Protein AF-A0A093Y2B2-F1 (afdb_monomer)

Sequence (269 aa):
MGGVEGDTRLCDALCYEDVRLLVVHSPDNSERDVLAMEVKLSHHKGHNKRPKPTVFFFTEVDDPIFCAITHFVSLALADNAFDAPSLTTPRRIFEERVRGPVNCTELHWKEEMLKTPIFRRDDSEAALPYNQLHDSLNRLGKIAGIKEVLTSYCFRRGTANVVDHAATDAVRDQVMRHNANSALHNGHYANEKVRFDVQSAGLGRPSVDGVLRMLTHMSLMCDPRAPVHVPDEYLAALPPDPMITALEQEREQLKAGAYRIQGTSIEAE

Solvent-accessible surface area (backbone atoms only — not comparable to full-atom values): 16351 Å² total; per-residue (Å²): 136,82,75,75,80,69,84,74,72,93,62,86,58,64,24,45,70,35,48,46,44,30,30,30,65,43,74,83,73,51,100,51,51,41,58,36,37,42,41,50,48,51,74,48,95,62,20,95,83,45,69,74,41,45,29,46,67,46,55,79,44,95,52,64,91,75,10,62,58,59,55,48,52,52,51,36,56,75,67,65,30,50,51,56,87,77,57,76,46,70,66,52,58,74,67,46,69,60,77,74,84,37,56,41,37,76,61,53,63,31,78,90,40,33,81,41,40,69,56,47,41,98,88,45,84,49,59,50,51,69,66,61,54,42,53,50,36,36,51,49,21,54,74,72,65,43,90,61,85,36,44,74,66,54,57,54,49,53,48,48,54,44,35,58,77,72,46,52,71,70,55,34,24,58,78,68,71,49,72,72,100,45,45,67,50,60,68,75,66,49,69,50,60,57,93,61,62,60,57,28,55,65,70,73,47,82,69,63,59,62,53,53,54,47,75,72,39,88,65,36,81,45,51,84,82,57,81,88,66,80,57,68,73,63,59,70,68,50,76,80,54,68,67,60,53,50,52,52,51,50,49,50,56,64,63,70,45,90,75,82,63,90,88,61,96,83,81,78,136

Radius of gyration: 25.52 Å; Cα contacts (8 Å, |Δi|>4): 309; chains: 1; bounding box: 57×58×75 Å

Secondary structure (DSSP, 8-state):
---------S-SS-BGGGEEEEEE--TT--SS-EEEEEEEE-S-TTGGG----EEEEEE--SSTTT-HHHHHHHHHHHTT-BSSTT--SHHHHHT----SS-SEEEEPBPGGGTTSBSSEETTEEEEPPHHHHHHHHHHHHHHTT-SS---HHHHHHHHHHHHHHHS-HHHHHHHHT---S-HHHHHHTS-SB--S-HHHHHHT----HHHHHHHTSGGGG--TTS-SS--HHHHHHSPPPHHHHHHHHHHHHHHHS----TT-S----

Foldseek 3Di:
DDPDPPPDQPDLAFFPLQKWWKFFCQPVPDPGTWIKIKGWRQNDVPCVVARQIAIEMATADPDLVLRPVNVQLVLCLVVVFFPDPQSNDPCCSGRDHDDDPARMDIGDTDPVRRSFHSDADPVDSHHDDQVNQQVVQQVVCVVVVNPDRGGPVVLVVLLLVLCVVVHDPLLSCLSNVHCPPPNVCSRPPDDSYRLDNSSCSSVVHDDSNSVSVLVPDPRNGPDPPPDPDDDPVVVVPDDPDPVVVVVVVVVVVVVPDPDDPPPDDPDDD

Mean predicted aligned error: 10.01 Å

Structure (mmCIF, N/CA/C/O backbone):
data_AF-A0A093Y2B2-F1
#
_entry.id   AF-A0A093Y2B2-F1
#
loop_
_atom_site.group_PDB
_atom_site.id
_atom_site.type_symbol
_atom_site.label_atom_id
_atom_site.label_alt_id
_atom_site.label_comp_id
_atom_site.label_asym_id
_atom_site.label_entity_id
_atom_site.label_seq_id
_atom_site.pdbx_PDB_ins_code
_atom_site.Cartn_x
_atom_site.Cartn_y
_atom_site.Cartn_z
_atom_site.occupancy
_atom_site.B_iso_or_equiv
_atom_site.auth_seq_id
_atom_site.auth_comp_id
_atom_site.auth_asym_id
_atom_site.auth_atom_id
_atom_site.pdbx_PDB_model_num
ATOM 1 N N . MET A 1 1 ? 1.862 2.772 38.127 1.00 33.31 1 MET A N 1
ATOM 2 C CA . MET A 1 1 ? 1.519 3.424 36.845 1.00 33.31 1 MET A CA 1
ATOM 3 C C . MET A 1 1 ? 2.645 3.078 35.878 1.00 33.31 1 MET A C 1
ATOM 5 O O . MET A 1 1 ? 3.574 3.846 35.715 1.00 33.31 1 MET A O 1
ATOM 9 N N . GLY A 1 2 ? 2.783 1.816 35.482 1.00 32.09 2 GLY A N 1
ATOM 10 C CA . GLY A 1 2 ? 1.906 1.212 34.481 1.00 32.09 2 GLY A CA 1
ATOM 11 C C . GLY A 1 2 ? 2.403 1.637 33.100 1.00 32.09 2 GLY A C 1
ATOM 12 O O . GLY A 1 2 ? 1.679 2.309 32.378 1.00 32.09 2 GLY A O 1
ATOM 13 N N . GLY A 1 3 ? 3.684 1.374 32.814 1.00 30.19 3 GLY A N 1
ATOM 14 C CA . GLY A 1 3 ? 4.238 1.593 31.487 1.00 30.19 3 GLY A CA 1
ATOM 15 C C . GLY A 1 3 ? 3.513 0.657 30.539 1.00 30.19 3 GLY A C 1
ATOM 16 O O . GLY A 1 3 ? 3.560 -0.554 30.729 1.00 30.19 3 GLY A O 1
ATOM 17 N N . VAL A 1 4 ? 2.793 1.230 29.580 1.00 39.84 4 VAL A N 1
ATOM 18 C CA . VAL A 1 4 ? 2.311 0.496 28.416 1.00 39.84 4 VAL A CA 1
ATOM 19 C C . VAL A 1 4 ? 3.561 -0.105 27.785 1.00 39.84 4 VAL A C 1
ATOM 21 O O . VAL A 1 4 ? 4.444 0.647 27.369 1.00 39.84 4 VAL A O 1
ATOM 24 N N . GLU A 1 5 ? 3.682 -1.433 27.814 1.00 37.59 5 GLU A N 1
ATOM 25 C CA . GLU A 1 5 ? 4.654 -2.161 27.004 1.00 37.59 5 GLU A CA 1
ATOM 26 C C . GLU A 1 5 ? 4.448 -1.691 25.568 1.00 37.59 5 GLU A C 1
ATOM 28 O O . GLU A 1 5 ? 3.471 -2.036 24.906 1.00 37.59 5 GLU A O 1
ATOM 33 N N . GLY A 1 6 ? 5.317 -0.780 25.129 1.00 42.03 6 GLY A N 1
ATOM 34 C CA . GLY A 1 6 ? 5.350 -0.346 23.751 1.00 42.03 6 GLY A CA 1
ATOM 35 C C . GLY A 1 6 ? 5.637 -1.582 22.925 1.00 42.03 6 GLY A C 1
ATOM 36 O O . GLY A 1 6 ? 6.665 -2.223 23.130 1.00 42.03 6 GLY A O 1
ATOM 37 N N . ASP A 1 7 ? 4.709 -1.915 22.038 1.00 48.91 7 ASP A N 1
ATOM 38 C CA . ASP A 1 7 ? 4.841 -2.927 21.000 1.00 48.91 7 ASP A CA 1
ATOM 39 C C . ASP A 1 7 ? 6.154 -2.673 20.236 1.00 48.91 7 ASP A C 1
ATOM 41 O O . ASP A 1 7 ? 6.250 -1.815 19.352 1.00 48.91 7 ASP A O 1
ATOM 45 N N . THR A 1 8 ? 7.234 -3.301 20.714 1.00 52.06 8 THR A N 1
ATOM 46 C CA . THR A 1 8 ? 8.601 -2.955 20.330 1.00 52.06 8 THR A CA 1
ATOM 47 C C . THR A 1 8 ? 8.869 -3.656 19.018 1.00 52.06 8 THR A C 1
ATOM 49 O O . THR A 1 8 ? 9.253 -4.823 18.963 1.00 52.06 8 THR A O 1
ATOM 52 N N . ARG A 1 9 ? 8.596 -2.941 17.935 1.00 59.69 9 ARG A N 1
ATOM 53 C CA . ARG A 1 9 ? 8.811 -3.422 16.581 1.00 59.69 9 ARG A CA 1
ATOM 54 C C . ARG A 1 9 ? 10.268 -3.860 16.399 1.00 59.69 9 ARG A C 1
ATOM 56 O O . ARG A 1 9 ? 11.193 -3.117 16.715 1.00 59.69 9 ARG A O 1
ATOM 63 N N . LEU A 1 10 ? 10.461 -5.067 15.871 1.00 63.03 10 LEU A N 1
ATOM 64 C CA . LEU A 1 10 ? 11.775 -5.712 15.747 1.00 63.03 10 LEU A CA 1
ATOM 65 C C . LEU A 1 10 ? 12.719 -4.996 14.761 1.00 63.03 10 LEU A C 1
ATOM 67 O O . LEU A 1 10 ? 13.936 -5.145 14.865 1.00 63.03 10 LEU A O 1
ATOM 71 N N . CYS A 1 11 ? 12.182 -4.237 13.795 1.00 73.44 11 CYS A N 1
ATOM 72 C CA . CYS A 1 11 ? 12.975 -3.470 12.833 1.00 73.44 11 CYS A CA 1
ATOM 73 C C . CYS A 1 11 ? 12.206 -2.298 12.185 1.00 73.44 11 CYS A C 1
ATOM 75 O O . CYS A 1 11 ? 10.990 -2.360 11.988 1.00 73.44 11 CYS A O 1
ATOM 77 N N . ASP A 1 12 ? 12.953 -1.263 11.778 1.00 85.94 12 ASP A N 1
ATOM 78 C CA . ASP A 1 12 ? 12.480 -0.112 10.990 1.00 85.94 12 ASP A CA 1
ATOM 79 C C . ASP A 1 12 ? 12.359 -0.482 9.495 1.00 85.94 12 ASP A C 1
ATOM 81 O O . ASP A 1 12 ? 13.027 0.087 8.626 1.00 85.94 12 ASP A O 1
ATOM 85 N N . ALA A 1 13 ? 11.540 -1.484 9.182 1.00 90.31 13 ALA A N 1
ATOM 86 C CA . ALA A 1 13 ? 11.294 -1.966 7.822 1.00 90.31 13 ALA A CA 1
ATOM 87 C C . ALA A 1 13 ? 9.797 -2.009 7.511 1.00 90.31 13 ALA A C 1
ATOM 89 O O . ALA A 1 13 ? 8.983 -1.969 8.428 1.00 90.31 13 ALA A O 1
ATOM 90 N N . LEU A 1 14 ? 9.432 -2.097 6.227 1.00 93.62 14 LEU A N 1
ATOM 91 C CA . LEU A 1 14 ? 8.043 -2.318 5.821 1.00 93.62 14 LEU A CA 1
ATOM 92 C C . LEU A 1 14 ? 7.649 -3.766 6.147 1.00 93.62 14 LEU A C 1
ATOM 94 O O . LEU A 1 14 ? 8.264 -4.689 5.609 1.00 93.62 14 LEU A O 1
ATOM 98 N N . CYS A 1 15 ? 6.646 -3.948 7.000 1.00 95.56 15 CYS A N 1
ATOM 99 C CA . CYS A 1 15 ? 6.157 -5.255 7.449 1.00 95.56 15 CYS A CA 1
ATOM 100 C C . CYS A 1 15 ? 4.713 -5.494 6.980 1.00 95.56 15 CYS A C 1
ATOM 102 O O . CYS A 1 15 ? 4.057 -4.568 6.502 1.00 95.56 15 CYS A O 1
ATOM 104 N N . TYR A 1 16 ? 4.204 -6.720 7.139 1.00 96.94 16 TYR A N 1
ATOM 105 C CA . TYR A 1 16 ? 2.811 -7.045 6.798 1.00 96.94 16 TYR A CA 1
ATOM 106 C C . TYR A 1 16 ? 1.794 -6.148 7.515 1.00 96.94 16 TYR A C 1
ATOM 108 O O . TYR A 1 16 ? 0.821 -5.732 6.896 1.00 96.94 16 TYR A O 1
ATOM 116 N N . GLU A 1 17 ? 2.042 -5.759 8.771 1.00 95.69 17 GLU A N 1
ATOM 117 C CA . GLU A 1 17 ? 1.164 -4.836 9.511 1.00 95.69 17 GLU A CA 1
ATOM 118 C C . GLU A 1 17 ? 1.012 -3.445 8.873 1.00 95.69 17 GLU A C 1
ATOM 120 O O . GLU A 1 17 ? 0.054 -2.728 9.160 1.00 95.69 17 GLU A O 1
ATOM 125 N N . ASP A 1 18 ? 1.953 -3.036 8.017 1.00 96.44 18 ASP A N 1
ATOM 126 C CA . ASP A 1 18 ? 1.882 -1.749 7.328 1.00 96.44 18 ASP A CA 1
ATOM 127 C C . ASP A 1 18 ? 1.094 -1.818 6.018 1.00 96.44 18 ASP A C 1
ATOM 129 O O . ASP A 1 18 ? 0.867 -0.779 5.389 1.00 96.44 18 ASP A O 1
ATOM 133 N N . VAL A 1 19 ? 0.737 -3.020 5.561 1.00 97.81 19 VAL A N 1
ATOM 134 C CA . VAL A 1 19 ? 0.079 -3.238 4.277 1.00 97.81 19 VAL A CA 1
ATOM 135 C C . VAL A 1 19 ? -1.301 -3.819 4.508 1.00 97.81 19 VAL A C 1
ATOM 137 O O . VAL A 1 19 ? -1.449 -4.868 5.121 1.00 97.81 19 VAL A O 1
ATOM 140 N N . ARG A 1 20 ? -2.325 -3.167 3.966 1.00 97.38 20 ARG A N 1
ATOM 141 C CA . ARG A 1 20 ? -3.685 -3.708 3.942 1.00 97.38 20 ARG A CA 1
ATOM 142 C C . ARG A 1 20 ? -4.028 -4.075 2.517 1.00 97.38 20 ARG A C 1
ATOM 144 O O . ARG A 1 20 ? -3.917 -3.235 1.624 1.00 97.38 20 ARG A O 1
ATOM 151 N N . LEU A 1 21 ? -4.441 -5.318 2.309 1.00 97.62 21 LEU A N 1
ATOM 152 C CA . LEU A 1 21 ? -4.952 -5.780 1.027 1.00 97.62 21 LEU A CA 1
ATOM 153 C C . LEU A 1 21 ? -6.476 -5.822 1.102 1.00 97.62 21 LEU A C 1
ATOM 155 O O . LEU A 1 21 ? -7.045 -6.461 1.982 1.00 97.62 21 LEU A O 1
ATOM 159 N N . LEU A 1 22 ? -7.130 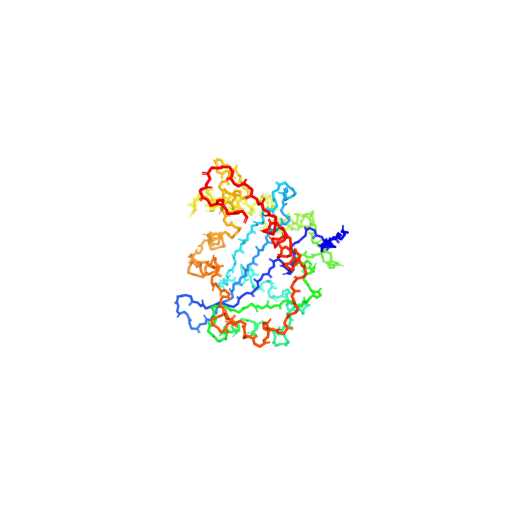-5.100 0.203 1.00 95.81 22 LEU A N 1
ATOM 160 C CA . LEU A 1 22 ? -8.564 -4.857 0.219 1.00 95.81 22 LEU A CA 1
ATOM 161 C C . LEU A 1 22 ? -9.171 -5.340 -1.093 1.00 95.81 22 LEU A C 1
ATOM 163 O O . LEU A 1 22 ? -8.672 -5.007 -2.163 1.00 95.81 22 LEU A O 1
ATOM 167 N N . VAL A 1 23 ? -10.282 -6.057 -1.010 1.00 94.31 23 VAL A N 1
ATOM 168 C CA . VAL A 1 23 ? -11.203 -6.259 -2.129 1.00 94.31 23 VAL A CA 1
ATOM 169 C C . VAL A 1 23 ? -12.211 -5.121 -2.075 1.00 94.31 23 VAL A C 1
ATOM 171 O O . VAL A 1 23 ? -12.819 -4.898 -1.027 1.00 94.31 23 VAL A O 1
ATOM 174 N N . VAL A 1 24 ? -12.378 -4.370 -3.159 1.00 91.25 24 VAL A N 1
ATOM 175 C CA . VAL A 1 24 ? -13.266 -3.205 -3.193 1.00 91.25 24 VAL A CA 1
ATOM 176 C C . VAL A 1 24 ? -14.189 -3.247 -4.405 1.00 91.25 24 VAL A C 1
ATOM 178 O O . VAL A 1 24 ? -13.792 -3.689 -5.485 1.00 91.25 24 VAL A O 1
ATOM 181 N N . HIS A 1 25 ? -15.422 -2.766 -4.237 1.00 86.62 25 HIS A N 1
ATOM 182 C CA . HIS A 1 25 ? -16.352 -2.640 -5.357 1.00 86.62 25 HIS A CA 1
ATOM 183 C C . HIS A 1 25 ? -15.817 -1.663 -6.397 1.00 86.62 25 HIS A C 1
ATOM 185 O O . HIS A 1 25 ? -15.388 -0.555 -6.072 1.00 86.62 25 HIS A O 1
ATOM 191 N N . SER A 1 26 ? -15.870 -2.052 -7.666 1.00 76.50 26 SER A N 1
ATOM 192 C CA . SER A 1 26 ? -15.477 -1.146 -8.734 1.00 76.50 26 SER A CA 1
ATOM 193 C C . SER A 1 26 ? -16.504 -0.018 -8.887 1.00 76.50 26 SER A C 1
ATOM 195 O O . SER A 1 26 ? -17.677 -0.288 -9.158 1.00 76.50 26 SER A O 1
ATOM 197 N N . PRO A 1 27 ? -16.095 1.254 -8.744 1.00 67.94 27 PRO A N 1
ATOM 198 C CA . PRO A 1 27 ? -17.001 2.391 -8.866 1.00 67.94 27 PRO A CA 1
ATOM 199 C C . PRO A 1 27 ? -17.439 2.645 -10.313 1.00 67.94 27 PRO A C 1
ATOM 201 O O . PRO A 1 27 ? -18.443 3.321 -10.527 1.00 67.94 27 PRO A O 1
ATOM 204 N N . ASP A 1 28 ? -16.727 2.078 -11.291 1.00 66.69 28 ASP A N 1
ATOM 205 C CA . ASP A 1 28 ? -16.974 2.267 -12.724 1.00 66.69 28 ASP A CA 1
ATOM 206 C C . ASP A 1 28 ? -17.838 1.145 -13.325 1.00 66.69 28 ASP A C 1
ATOM 208 O O . ASP A 1 28 ? -17.860 0.940 -14.539 1.00 66.69 28 ASP A O 1
ATOM 212 N N . ASN A 1 29 ? -18.583 0.426 -12.476 1.00 55.66 29 ASN A N 1
ATOM 213 C CA . ASN A 1 29 ? -19.544 -0.598 -12.883 1.00 55.66 29 ASN A CA 1
ATOM 214 C C . ASN A 1 29 ? -18.902 -1.787 -13.630 1.00 55.66 29 ASN A C 1
ATOM 216 O O . ASN A 1 29 ? -19.529 -2.386 -14.507 1.00 55.66 29 ASN A O 1
ATOM 220 N N . SER A 1 30 ? -17.647 -2.135 -13.310 1.00 61.38 30 SER A N 1
ATOM 221 C CA . SER A 1 30 ? -17.048 -3.364 -13.839 1.00 61.38 30 SER A CA 1
ATOM 222 C C . SER A 1 30 ? -17.696 -4.590 -13.202 1.00 61.38 30 SER A C 1
ATOM 224 O O . SER A 1 30 ? -17.977 -4.600 -12.008 1.00 61.38 30 SER A O 1
ATOM 226 N N . GLU A 1 31 ? -17.876 -5.660 -13.980 1.00 65.31 31 GLU A N 1
ATOM 227 C CA . GLU A 1 31 ? -18.493 -6.920 -13.522 1.00 65.31 31 GLU A CA 1
ATOM 228 C C . GLU A 1 31 ? -17.728 -7.622 -12.382 1.00 65.31 31 GLU A C 1
ATOM 230 O O . GLU A 1 31 ? -18.217 -8.598 -11.807 1.00 65.31 31 GLU A O 1
ATOM 235 N N . ARG A 1 32 ? -16.518 -7.145 -12.065 1.00 80.19 32 ARG A N 1
ATOM 236 C CA . ARG A 1 32 ? -15.650 -7.678 -11.018 1.00 80.19 32 ARG A CA 1
ATOM 237 C C . ARG A 1 32 ? -15.253 -6.605 -10.010 1.00 80.19 32 ARG A C 1
ATOM 239 O O . ARG A 1 32 ? -14.999 -5.459 -10.391 1.00 80.19 32 ARG A O 1
ATOM 246 N N . ASP A 1 33 ? -15.155 -7.032 -8.757 1.00 88.00 33 ASP A N 1
ATOM 247 C CA . ASP A 1 33 ? -14.454 -6.308 -7.702 1.00 88.00 33 ASP A CA 1
ATOM 248 C C . ASP A 1 33 ? -12.958 -6.241 -8.019 1.00 88.00 33 ASP A C 1
ATOM 250 O O . ASP A 1 33 ? -12.437 -7.049 -8.793 1.00 88.00 33 ASP A O 1
ATOM 254 N N . VAL A 1 34 ? -12.276 -5.256 -7.438 1.00 89.19 34 VAL A N 1
ATOM 255 C CA . VAL A 1 34 ? -10.850 -5.014 -7.676 1.00 89.19 34 VAL A CA 1
ATOM 256 C C . VAL A 1 34 ? -10.065 -5.092 -6.377 1.00 89.19 34 VAL A C 1
ATOM 258 O O . VAL A 1 34 ? -10.544 -4.687 -5.316 1.00 89.19 34 VAL A O 1
ATOM 261 N N . LEU A 1 35 ? -8.837 -5.588 -6.460 1.00 93.81 35 LEU A N 1
ATOM 262 C CA . LEU A 1 35 ? -7.877 -5.510 -5.377 1.00 93.81 35 LEU A CA 1
ATOM 263 C C . LEU A 1 35 ? -7.263 -4.112 -5.316 1.00 93.81 35 LEU A C 1
ATOM 265 O O . LEU A 1 35 ? -6.808 -3.535 -6.309 1.00 93.81 35 LEU A O 1
ATOM 269 N N . ALA A 1 36 ? -7.199 -3.597 -4.100 1.00 94.75 36 ALA A N 1
ATOM 270 C CA . ALA A 1 36 ? -6.488 -2.391 -3.743 1.00 94.75 36 ALA A CA 1
ATOM 271 C C . ALA A 1 36 ? -5.554 -2.682 -2.572 1.00 94.75 36 ALA A C 1
ATOM 273 O O . ALA A 1 36 ? -5.879 -3.446 -1.667 1.00 94.75 36 ALA A O 1
ATOM 274 N N . MET A 1 37 ? -4.389 -2.052 -2.575 1.00 96.75 37 MET A N 1
ATOM 275 C CA . MET A 1 37 ? -3.396 -2.209 -1.524 1.00 96.75 37 MET A CA 1
ATOM 276 C C . MET A 1 37 ? -3.066 -0.850 -0.923 1.00 96.75 37 MET A C 1
ATOM 278 O O . MET A 1 37 ? -2.673 0.079 -1.627 1.00 96.75 37 MET A O 1
ATOM 282 N N . GLU A 1 38 ? -3.232 -0.741 0.388 1.00 96.38 38 GLU A N 1
ATOM 283 C CA . GLU A 1 38 ? -2.916 0.442 1.178 1.00 96.38 38 GLU A CA 1
ATOM 284 C C . GLU A 1 38 ? -1.582 0.201 1.896 1.00 96.38 38 GLU A C 1
ATOM 286 O O . GLU A 1 38 ? -1.453 -0.754 2.654 1.00 96.38 38 GLU A O 1
ATOM 291 N N . VAL A 1 39 ? -0.576 1.039 1.636 1.00 96.94 39 VAL A N 1
ATOM 292 C CA . VAL A 1 39 ? 0.785 0.890 2.173 1.00 96.94 39 VAL A CA 1
ATOM 293 C C . VAL A 1 39 ? 1.116 2.075 3.069 1.00 96.94 39 VAL A C 1
ATOM 295 O O . VAL A 1 39 ? 1.289 3.203 2.596 1.00 96.94 39 VAL A O 1
ATOM 298 N N . LYS A 1 40 ? 1.235 1.820 4.371 1.00 95.38 40 LYS A N 1
ATOM 299 C CA . LYS A 1 40 ? 1.548 2.816 5.395 1.00 95.38 40 LYS A CA 1
ATOM 300 C C . LYS A 1 40 ? 3.051 2.912 5.625 1.00 95.38 40 LYS A C 1
ATOM 302 O O . LYS A 1 40 ? 3.677 2.071 6.255 1.00 95.38 40 LYS A O 1
ATOM 307 N N . LEU A 1 41 ? 3.649 4.015 5.197 1.00 92.12 41 LEU A N 1
ATOM 308 C CA . LEU A 1 41 ? 5.058 4.276 5.460 1.00 92.12 41 LEU A CA 1
ATOM 309 C C . LEU A 1 41 ? 5.216 5.050 6.778 1.00 92.12 41 LEU A C 1
ATOM 311 O O . LEU A 1 41 ? 5.102 6.279 6.800 1.00 92.12 41 LEU A O 1
ATOM 315 N N . SER A 1 42 ? 5.498 4.344 7.871 1.00 86.69 42 SER A N 1
ATOM 316 C CA . SER A 1 42 ? 5.756 4.946 9.194 1.00 86.69 42 SER A CA 1
ATOM 317 C C . SER A 1 42 ? 7.241 5.294 9.392 1.00 86.69 42 SER A C 1
ATOM 319 O O . SER A 1 42 ? 7.576 6.428 9.739 1.00 86.69 42 SER A O 1
ATOM 321 N N . HIS A 1 43 ? 8.148 4.378 9.038 1.00 84.88 43 HIS A N 1
ATOM 322 C CA . HIS A 1 43 ? 9.592 4.434 9.350 1.00 84.88 43 HIS A CA 1
ATOM 323 C C . HIS A 1 43 ? 10.434 5.115 8.274 1.00 84.88 43 HIS A C 1
ATOM 325 O O . HIS A 1 43 ? 11.379 4.575 7.707 1.00 84.88 43 HIS A O 1
ATOM 331 N N . HIS A 1 44 ? 10.061 6.338 7.943 1.00 81.31 44 HIS A N 1
ATOM 332 C CA . HIS A 1 44 ? 10.760 7.130 6.941 1.00 81.31 44 HIS A CA 1
ATOM 333 C C . HIS A 1 44 ? 11.967 7.875 7.531 1.00 81.31 44 HIS A C 1
ATOM 335 O O . HIS A 1 44 ? 12.130 8.024 8.746 1.00 81.31 44 HIS A O 1
ATOM 341 N N . LYS A 1 45 ? 12.822 8.409 6.651 1.00 78.50 45 LYS A N 1
ATOM 342 C CA . LYS A 1 45 ? 13.959 9.238 7.064 1.00 78.50 45 LYS A CA 1
ATOM 343 C C . LYS A 1 45 ? 13.477 10.432 7.897 1.00 78.50 45 LYS A C 1
ATOM 345 O O . LYS A 1 45 ? 12.750 11.285 7.396 1.00 78.50 45 LYS A O 1
ATOM 350 N N . GLY A 1 46 ? 13.949 10.516 9.141 1.00 76.69 46 GLY A N 1
ATOM 351 C CA . GLY A 1 46 ? 13.606 11.601 10.061 1.00 76.69 46 GLY A CA 1
ATOM 352 C C . GLY A 1 46 ? 12.260 11.442 10.775 1.00 76.69 46 GLY A C 1
ATOM 353 O O . GLY A 1 46 ? 11.818 12.417 11.383 1.00 76.69 46 GLY A O 1
ATOM 354 N N . HIS A 1 47 ? 11.642 10.253 10.747 1.00 75.75 47 HIS A N 1
ATOM 355 C CA . HIS A 1 47 ? 10.359 9.980 11.407 1.00 75.75 47 HIS A CA 1
ATOM 356 C C . HIS A 1 47 ? 10.362 10.330 12.906 1.00 75.75 47 HIS A C 1
ATOM 358 O O . HIS A 1 47 ? 9.389 10.892 13.393 1.00 75.75 47 HIS A O 1
ATOM 364 N N . ASN A 1 48 ? 11.490 10.159 13.608 1.00 78.31 48 ASN A N 1
ATOM 365 C CA . ASN A 1 48 ? 11.660 10.595 15.006 1.00 78.31 48 ASN A CA 1
ATOM 366 C C . ASN A 1 48 ? 11.330 12.078 15.243 1.00 78.31 48 ASN A C 1
ATOM 368 O O . ASN A 1 48 ? 10.937 12.467 16.336 1.00 78.31 48 ASN A O 1
ATOM 372 N N . LYS A 1 49 ? 11.506 12.927 14.224 1.00 77.56 49 LYS A N 1
ATOM 373 C CA . LYS A 1 49 ? 11.175 14.360 14.275 1.00 77.56 49 LYS A CA 1
ATOM 374 C C . LYS A 1 49 ? 9.832 14.677 13.615 1.00 77.56 49 LYS A C 1
ATOM 376 O O . LYS A 1 49 ? 9.334 15.790 13.751 1.00 77.56 49 LYS A O 1
ATOM 381 N N . ARG A 1 50 ? 9.295 13.746 12.828 1.00 75.50 50 ARG A N 1
ATOM 382 C CA . ARG A 1 50 ? 8.094 13.897 12.000 1.00 75.50 50 ARG A CA 1
ATOM 383 C C . ARG A 1 50 ? 7.339 12.567 12.012 1.00 75.50 50 ARG A C 1
ATOM 385 O O . ARG A 1 50 ? 7.437 11.824 11.046 1.00 75.50 50 ARG A O 1
ATOM 392 N N . PRO A 1 51 ? 6.612 12.239 13.090 1.00 78.25 51 PRO A N 1
ATOM 393 C CA . PRO A 1 51 ? 6.062 10.894 13.274 1.00 78.25 51 PRO A CA 1
ATOM 394 C C . PRO A 1 51 ? 4.913 10.569 12.312 1.00 78.25 51 PRO A C 1
ATOM 396 O O . PRO A 1 51 ? 4.533 9.411 12.181 1.00 78.25 51 PRO A O 1
ATOM 399 N N . LYS A 1 52 ? 4.367 11.577 11.619 1.00 83.88 52 LYS A N 1
ATOM 400 C CA . LYS A 1 52 ? 3.244 11.411 10.699 1.00 83.88 52 LYS A CA 1
ATOM 401 C C . LYS A 1 52 ? 3.602 10.441 9.558 1.00 83.88 52 LYS A C 1
ATOM 403 O O . LYS A 1 52 ? 4.527 10.723 8.781 1.00 83.88 52 LYS A O 1
ATOM 408 N N . PRO A 1 53 ? 2.897 9.308 9.428 1.00 89.62 53 PRO A N 1
ATOM 409 C CA . PRO A 1 53 ? 3.097 8.390 8.323 1.00 89.62 53 PRO A CA 1
ATOM 410 C C . PRO A 1 53 ? 2.550 8.985 7.019 1.00 89.62 53 PRO A C 1
ATOM 412 O O . PRO A 1 53 ? 1.855 10.002 6.991 1.00 89.62 53 PRO A O 1
ATOM 415 N N . THR A 1 54 ? 2.881 8.339 5.909 1.00 91.75 54 THR A N 1
ATOM 416 C CA . THR A 1 54 ? 2.281 8.640 4.604 1.00 91.75 54 THR A CA 1
ATOM 417 C C . THR A 1 54 ? 1.764 7.341 4.035 1.00 91.75 54 THR A C 1
ATOM 419 O O . THR A 1 54 ? 2.505 6.357 3.993 1.00 91.75 54 THR A O 1
ATOM 422 N N . VAL A 1 55 ? 0.501 7.343 3.634 1.00 94.56 55 VAL A N 1
ATOM 423 C CA . VAL A 1 55 ? -0.197 6.164 3.144 1.00 94.56 55 VAL A CA 1
ATOM 424 C C . VAL A 1 55 ? -0.385 6.295 1.638 1.00 94.56 55 VAL A C 1
ATOM 426 O O . VAL A 1 55 ? -0.971 7.272 1.165 1.00 94.56 55 VAL A O 1
ATOM 429 N N . PHE A 1 56 ? 0.143 5.320 0.903 1.00 95.19 56 PHE A N 1
ATOM 430 C CA . PHE A 1 56 ? 0.024 5.211 -0.548 1.00 95.19 56 PHE A CA 1
ATOM 431 C C . PHE A 1 56 ? -0.973 4.118 -0.910 1.00 95.19 56 PHE A C 1
ATOM 433 O O . PHE A 1 56 ? -1.101 3.130 -0.189 1.00 95.19 56 PHE A O 1
ATOM 440 N N . PHE A 1 57 ? -1.637 4.286 -2.046 1.00 94.69 57 PHE A N 1
ATOM 441 C CA . PHE A 1 57 ? -2.561 3.299 -2.586 1.00 94.69 57 PHE A CA 1
ATOM 442 C C . PHE A 1 57 ? -2.015 2.735 -3.885 1.00 94.69 57 PHE A C 1
ATOM 444 O O . PHE A 1 57 ? -1.439 3.461 -4.696 1.00 94.69 57 PHE A O 1
ATOM 451 N N . PHE A 1 58 ? -2.228 1.443 -4.070 1.00 94.69 58 PHE A N 1
ATOM 452 C CA . PHE A 1 58 ? -1.940 0.724 -5.296 1.00 94.69 58 PHE A CA 1
ATOM 453 C C . PHE A 1 58 ? -3.205 0.003 -5.734 1.00 94.69 58 PHE A C 1
ATOM 455 O O . PHE A 1 58 ? -3.961 -0.506 -4.908 1.00 94.69 58 PHE A O 1
ATOM 462 N N . THR A 1 59 ? -3.411 -0.051 -7.038 1.00 92.31 59 THR A N 1
ATOM 463 C CA . THR A 1 59 ? -4.478 -0.805 -7.691 1.00 92.31 59 THR A CA 1
ATOM 464 C C . THR A 1 59 ? -3.865 -1.839 -8.629 1.00 92.31 59 THR A C 1
ATOM 466 O O . THR A 1 59 ? -2.653 -1.830 -8.901 1.00 92.31 59 THR A O 1
ATOM 469 N N . GLU A 1 60 ? -4.693 -2.768 -9.098 1.00 90.88 60 GLU A N 1
ATOM 470 C CA . GLU A 1 60 ? -4.309 -3.691 -10.160 1.00 90.88 60 GLU A CA 1
ATOM 471 C C . GLU A 1 60 ? -3.839 -2.935 -11.417 1.00 90.88 60 GLU A C 1
ATOM 473 O O . GLU A 1 60 ? -4.372 -1.894 -11.821 1.00 90.88 60 GLU A O 1
ATOM 478 N N . VAL A 1 61 ? -2.803 -3.477 -12.051 1.00 90.06 61 VAL A N 1
ATOM 479 C CA . VAL A 1 61 ? -2.247 -2.967 -13.306 1.00 90.06 61 VAL A CA 1
ATOM 480 C C . VAL A 1 61 ? -2.291 -4.107 -14.304 1.00 90.06 61 VAL A C 1
ATOM 482 O O . VAL A 1 61 ? -1.972 -5.237 -13.942 1.00 90.06 61 VAL A O 1
ATOM 485 N N . ASP A 1 62 ? -2.672 -3.798 -15.542 1.00 86.38 62 ASP A N 1
ATOM 486 C CA . ASP A 1 62 ? -2.855 -4.800 -16.597 1.00 86.38 62 ASP A CA 1
ATOM 487 C C . ASP A 1 62 ? -1.557 -5.537 -16.938 1.00 86.38 62 ASP A C 1
ATOM 489 O O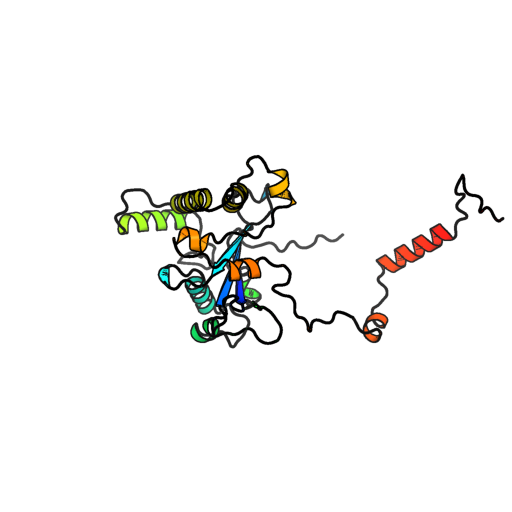 . ASP A 1 62 ? -1.595 -6.692 -17.352 1.00 86.38 62 ASP A O 1
ATOM 493 N N . ASP A 1 63 ? -0.412 -4.878 -16.740 1.00 89.31 63 ASP A N 1
ATOM 494 C CA . ASP A 1 63 ? 0.906 -5.484 -16.867 1.00 89.31 63 ASP A CA 1
ATOM 495 C C . ASP A 1 63 ? 1.373 -6.051 -15.510 1.00 89.31 63 ASP A C 1
ATOM 497 O O . ASP A 1 63 ? 1.708 -5.278 -14.597 1.00 89.31 63 ASP A O 1
ATOM 501 N N . PRO A 1 64 ? 1.444 -7.390 -15.359 1.00 87.44 64 PRO A N 1
ATOM 502 C CA . PRO A 1 64 ? 1.844 -8.024 -14.110 1.00 87.44 64 PRO A CA 1
ATOM 503 C C . PRO A 1 64 ? 3.237 -7.608 -13.635 1.00 87.44 64 PRO A C 1
ATOM 505 O O . PRO A 1 64 ? 3.472 -7.576 -12.427 1.00 87.44 64 PRO A O 1
ATOM 508 N N . ILE A 1 65 ? 4.157 -7.240 -14.541 1.00 90.12 65 ILE A N 1
ATOM 509 C CA . ILE A 1 65 ? 5.515 -6.846 -14.143 1.00 90.12 65 ILE A CA 1
ATOM 510 C C . ILE A 1 65 ? 5.508 -5.550 -13.324 1.00 90.12 65 ILE A C 1
ATOM 512 O O . ILE A 1 65 ? 6.330 -5.390 -12.422 1.00 90.12 65 ILE A O 1
ATOM 516 N N . PHE A 1 66 ? 4.536 -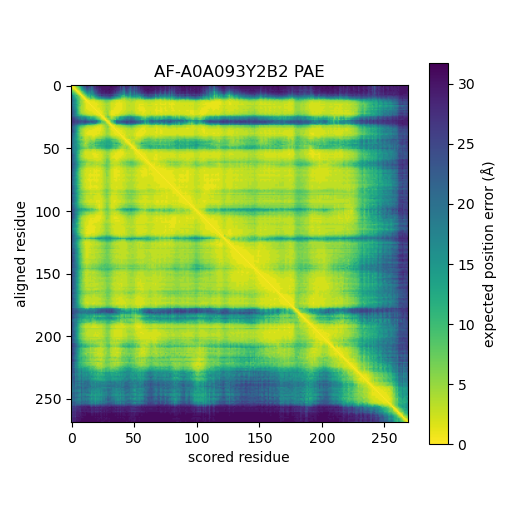4.667 -13.573 1.00 89.88 66 PHE A N 1
ATOM 517 C CA . PHE A 1 66 ? 4.364 -3.391 -12.877 1.00 89.88 66 PHE A CA 1
ATOM 518 C C . PHE A 1 66 ? 3.269 -3.433 -11.801 1.00 89.88 66 PHE A C 1
ATOM 520 O O . PHE A 1 66 ? 3.066 -2.453 -11.078 1.00 89.88 66 PHE A O 1
ATOM 527 N N . CYS A 1 67 ? 2.568 -4.559 -11.652 1.00 94.06 67 CYS A N 1
ATOM 528 C CA . CYS A 1 67 ? 1.510 -4.709 -10.664 1.00 94.06 67 CYS A CA 1
ATOM 529 C C . CYS A 1 67 ? 2.084 -5.049 -9.279 1.00 94.06 67 CYS A C 1
ATOM 531 O O . CYS A 1 67 ? 2.315 -6.211 -8.945 1.00 94.06 67 CYS A O 1
ATOM 533 N N . ALA A 1 68 ? 2.256 -4.029 -8.434 1.00 95.19 68 ALA A N 1
ATOM 534 C CA . ALA A 1 68 ? 2.737 -4.195 -7.058 1.00 95.19 68 ALA A CA 1
ATOM 535 C C . ALA A 1 68 ? 1.893 -5.192 -6.238 1.00 95.19 68 ALA A C 1
ATOM 537 O O . ALA A 1 68 ? 2.451 -5.953 -5.452 1.00 95.19 68 ALA A O 1
ATOM 538 N N . ILE A 1 69 ? 0.573 -5.234 -6.463 1.00 96.44 69 ILE A N 1
ATOM 539 C CA . ILE A 1 69 ? -0.334 -6.191 -5.810 1.00 96.44 69 ILE A CA 1
ATOM 540 C C . ILE A 1 69 ? 0.014 -7.630 -6.200 1.00 96.44 69 ILE A C 1
ATOM 542 O O . ILE A 1 69 ? 0.075 -8.490 -5.331 1.00 96.44 69 ILE A O 1
ATOM 546 N N . THR A 1 70 ? 0.302 -7.895 -7.477 1.00 96.06 70 THR A N 1
ATOM 547 C CA . THR A 1 70 ? 0.673 -9.242 -7.947 1.00 96.06 70 THR A CA 1
ATOM 548 C C . THR A 1 70 ? 1.950 -9.734 -7.275 1.00 96.06 70 THR A C 1
ATOM 550 O O . THR A 1 70 ? 1.994 -10.861 -6.776 1.00 96.06 70 THR A O 1
ATOM 553 N N . HIS A 1 71 ? 2.971 -8.877 -7.196 1.00 96.19 71 HIS A N 1
ATOM 554 C CA . HIS A 1 71 ? 4.223 -9.209 -6.511 1.00 96.19 71 HIS A CA 1
ATOM 555 C C . HIS A 1 71 ? 4.011 -9.425 -5.013 1.00 96.19 71 HIS A C 1
ATOM 557 O O . HIS A 1 71 ? 4.491 -10.411 -4.461 1.00 96.19 71 HIS A O 1
ATOM 563 N N . PHE A 1 72 ? 3.243 -8.550 -4.363 1.00 97.50 72 PHE A N 1
ATOM 564 C CA . PHE A 1 72 ? 2.962 -8.660 -2.936 1.00 97.50 72 PHE A CA 1
ATOM 565 C C . PHE A 1 72 ? 2.140 -9.911 -2.589 1.00 97.50 72 PHE A C 1
ATOM 567 O O . PHE A 1 72 ? 2.509 -10.645 -1.679 1.00 97.50 72 PHE A O 1
ATOM 574 N N . VAL A 1 73 ? 1.084 -10.216 -3.349 1.00 97.38 73 VAL A N 1
ATOM 575 C CA . VAL A 1 73 ? 0.286 -11.444 -3.182 1.00 97.38 73 VAL A CA 1
ATOM 576 C C . VAL A 1 73 ? 1.144 -12.692 -3.380 1.00 97.38 73 VAL A C 1
ATOM 578 O O . VAL A 1 73 ? 0.977 -13.669 -2.654 1.00 97.38 73 VAL A O 1
ATOM 581 N N . SER A 1 74 ? 2.086 -12.666 -4.326 1.00 96.25 74 SER A N 1
ATOM 582 C CA . SER A 1 74 ? 3.013 -13.783 -4.538 1.00 96.25 74 SER A CA 1
ATOM 583 C C . SER A 1 74 ? 3.899 -14.025 -3.312 1.00 96.25 74 SER A C 1
ATOM 585 O O . SER A 1 74 ? 4.066 -15.176 -2.912 1.00 96.25 74 SER A O 1
ATOM 587 N N . LEU A 1 75 ? 4.408 -12.957 -2.684 1.00 95.94 75 LEU A N 1
ATOM 588 C CA . LEU A 1 75 ? 5.157 -13.045 -1.424 1.00 95.94 75 LEU A CA 1
ATOM 589 C C . LEU A 1 75 ? 4.270 -13.564 -0.283 1.00 95.94 75 LEU A C 1
ATOM 591 O O . LEU A 1 75 ? 4.635 -14.528 0.381 1.00 95.94 75 LEU A O 1
ATOM 595 N N . ALA A 1 76 ? 3.068 -13.005 -0.119 1.00 97.62 76 ALA A N 1
ATOM 596 C CA . ALA A 1 76 ? 2.122 -13.416 0.919 1.00 97.62 76 ALA A CA 1
ATOM 597 C C . ALA A 1 76 ? 1.723 -14.895 0.814 1.00 97.62 76 ALA A C 1
ATOM 599 O O . ALA A 1 76 ? 1.575 -15.576 1.827 1.00 97.62 76 ALA A O 1
ATOM 600 N N . LEU A 1 77 ? 1.573 -15.414 -0.407 1.00 97.88 77 LEU A N 1
ATOM 601 C CA . LEU A 1 77 ? 1.327 -16.835 -0.646 1.00 97.88 77 LEU A CA 1
ATOM 602 C C . LEU A 1 77 ? 2.547 -17.699 -0.321 1.00 97.88 77 LEU A C 1
ATOM 604 O O . LEU A 1 77 ? 2.387 -18.742 0.309 1.00 97.88 77 LEU A O 1
ATOM 608 N N . ALA A 1 78 ? 3.746 -17.274 -0.732 1.00 95.81 78 ALA A N 1
ATOM 609 C CA . ALA A 1 78 ? 4.988 -17.984 -0.427 1.00 95.81 78 ALA A CA 1
ATOM 610 C C . ALA A 1 78 ? 5.232 -18.078 1.088 1.00 95.81 78 ALA A C 1
ATOM 612 O O . ALA A 1 78 ? 5.667 -19.116 1.580 1.00 95.81 78 ALA A O 1
ATOM 613 N N . ASP A 1 79 ? 4.863 -17.029 1.819 1.00 95.88 79 ASP A N 1
ATOM 614 C CA . ASP A 1 79 ? 4.962 -16.959 3.275 1.00 95.88 79 ASP A CA 1
ATOM 615 C C . ASP A 1 79 ? 3.803 -17.645 4.014 1.00 95.88 79 ASP A C 1
ATOM 617 O O . ASP A 1 79 ? 3.825 -17.733 5.240 1.00 95.88 79 ASP A O 1
ATOM 621 N N . ASN A 1 80 ? 2.763 -18.106 3.304 1.00 97.12 80 ASN A N 1
ATOM 622 C CA . ASN A 1 80 ? 1.515 -18.586 3.908 1.00 97.12 80 ASN A CA 1
ATOM 623 C C . ASN A 1 80 ? 0.911 -17.555 4.892 1.00 97.12 80 ASN A C 1
ATOM 625 O O . ASN A 1 80 ? 0.487 -17.905 5.998 1.00 97.12 80 ASN A O 1
ATOM 629 N N . ALA A 1 81 ? 0.903 -16.278 4.497 1.00 97.94 81 ALA A N 1
ATOM 630 C CA . ALA A 1 81 ? 0.647 -15.151 5.390 1.00 97.94 81 ALA A CA 1
ATOM 631 C C . ALA A 1 81 ? -0.834 -14.835 5.639 1.00 97.94 81 ALA A C 1
ATOM 633 O O . ALA A 1 81 ? -1.159 -14.172 6.623 1.00 97.94 81 ALA A O 1
ATOM 634 N N . PHE A 1 82 ? -1.732 -15.284 4.761 1.00 98.38 82 PHE A N 1
ATOM 635 C CA . PHE A 1 82 ? -3.169 -15.039 4.893 1.00 98.38 82 PHE A CA 1
ATOM 636 C C . PHE A 1 82 ? -3.764 -15.798 6.077 1.00 98.38 82 PHE A C 1
ATOM 638 O O . PHE A 1 82 ? -3.542 -16.999 6.216 1.00 98.38 82 PHE A O 1
ATOM 645 N N . ASP A 1 83 ? -4.569 -15.109 6.884 1.00 98.06 83 ASP A N 1
ATOM 646 C CA . ASP A 1 83 ? -5.292 -15.716 8.007 1.00 98.06 83 ASP A CA 1
ATOM 647 C C . ASP A 1 83 ? -6.397 -16.668 7.522 1.00 98.06 83 ASP A C 1
ATOM 649 O O . ASP A 1 83 ? -6.540 -17.794 7.997 1.00 98.06 83 ASP A O 1
ATOM 653 N N . ALA A 1 84 ? -7.135 -16.255 6.487 1.00 96.00 84 ALA A N 1
ATOM 654 C CA . ALA A 1 84 ? -8.221 -17.045 5.923 1.00 96.00 84 ALA A CA 1
ATOM 655 C C . ALA A 1 84 ? -7.703 -18.345 5.259 1.00 96.00 84 ALA A C 1
ATOM 657 O O . ALA A 1 84 ? -7.033 -18.277 4.221 1.00 96.00 84 ALA A O 1
ATOM 658 N N . PRO A 1 85 ? -8.109 -19.545 5.732 1.00 93.88 85 PRO A N 1
ATOM 659 C CA . PRO A 1 85 ? -7.632 -20.826 5.191 1.00 93.88 85 PRO A CA 1
ATOM 660 C C . PRO A 1 85 ? -8.018 -21.083 3.728 1.00 93.88 85 PRO A C 1
ATOM 662 O O . PRO A 1 85 ? -7.508 -22.002 3.088 1.00 93.88 85 PRO 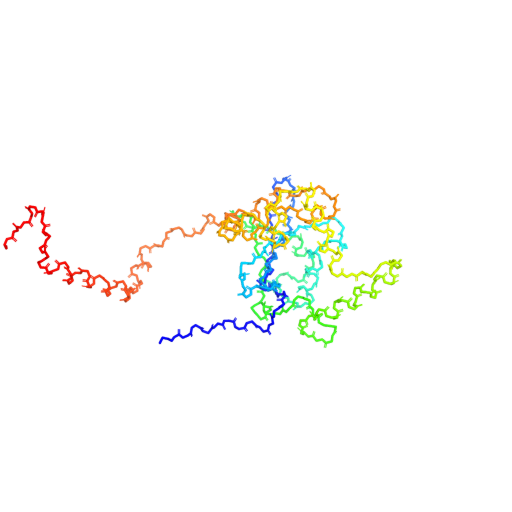A O 1
ATOM 665 N N . SER A 1 86 ? -8.964 -20.311 3.188 1.00 94.94 86 SER A N 1
ATOM 666 C CA . SER A 1 86 ? -9.384 -20.399 1.793 1.00 94.94 86 SER A CA 1
ATOM 667 C C . SER A 1 86 ? -8.406 -19.730 0.826 1.00 94.94 86 SER A C 1
ATOM 669 O O . SER A 1 86 ? -8.359 -20.153 -0.331 1.00 94.94 86 SER A O 1
ATOM 671 N N . LEU A 1 87 ? -7.624 -18.736 1.259 1.00 96.06 87 LEU A N 1
ATOM 672 C CA . LEU A 1 87 ? -6.782 -17.884 0.406 1.00 96.06 87 LEU A CA 1
ATOM 673 C C . LEU A 1 87 ? -5.405 -18.508 0.132 1.00 96.06 87 LEU A C 1
ATOM 675 O O . LEU A 1 87 ? -4.362 -17.966 0.475 1.00 96.06 87 LEU A O 1
ATOM 679 N N . THR A 1 88 ? -5.405 -19.680 -0.501 1.00 95.69 88 THR A N 1
ATOM 680 C CA . THR A 1 88 ? -4.196 -20.501 -0.708 1.00 95.69 88 THR A CA 1
ATOM 681 C C . THR A 1 88 ? -3.628 -20.447 -2.122 1.00 95.69 88 THR A C 1
ATOM 683 O O . THR A 1 88 ? -2.598 -21.054 -2.402 1.00 95.69 88 THR A O 1
ATOM 686 N N . THR A 1 89 ? -4.305 -19.768 -3.049 1.00 96.81 89 THR A N 1
ATOM 687 C CA . THR A 1 89 ? -3.876 -19.684 -4.453 1.00 96.81 89 THR A CA 1
ATOM 688 C C . THR A 1 89 ? -4.106 -18.280 -4.996 1.00 96.81 89 THR A C 1
ATOM 690 O O . THR A 1 89 ? -5.061 -17.631 -4.557 1.00 96.81 89 THR A O 1
ATOM 693 N N . PRO A 1 90 ? -3.324 -17.833 -6.000 1.00 94.88 90 PRO A N 1
ATOM 694 C CA . PRO A 1 90 ? -3.542 -16.534 -6.630 1.00 94.88 90 PRO A CA 1
ATOM 695 C C . PRO A 1 90 ? -4.978 -16.400 -7.132 1.00 94.88 90 PRO A C 1
ATOM 697 O O . PRO A 1 90 ? -5.660 -15.437 -6.810 1.00 94.88 90 PRO A O 1
ATOM 700 N N . ARG A 1 91 ? -5.487 -17.429 -7.822 1.00 94.88 91 ARG A N 1
ATOM 701 C CA . ARG A 1 91 ? -6.851 -17.440 -8.356 1.00 94.88 91 ARG A CA 1
ATOM 702 C C . ARG A 1 91 ? -7.896 -17.093 -7.295 1.00 94.88 91 ARG A C 1
ATOM 704 O O . ARG A 1 91 ? -8.726 -16.233 -7.537 1.00 94.88 91 ARG A O 1
ATOM 711 N N . ARG A 1 92 ? -7.836 -17.718 -6.117 1.00 95.06 92 ARG A N 1
ATOM 712 C CA . ARG A 1 92 ? -8.810 -17.454 -5.046 1.00 95.06 92 ARG A CA 1
ATOM 713 C C . ARG A 1 92 ? -8.724 -16.037 -4.487 1.00 95.06 92 ARG A C 1
ATOM 715 O O . ARG A 1 92 ? -9.744 -15.509 -4.085 1.00 95.06 92 ARG A O 1
ATOM 722 N N . ILE A 1 93 ? -7.535 -15.442 -4.472 1.00 95.31 93 ILE A N 1
ATOM 723 C CA . ILE A 1 93 ? -7.329 -14.074 -3.981 1.00 95.31 93 ILE A CA 1
ATOM 724 C C . ILE A 1 93 ? -7.837 -13.054 -5.006 1.00 95.31 93 ILE A C 1
ATOM 726 O O . ILE A 1 93 ? -8.568 -12.140 -4.647 1.00 95.31 93 ILE A O 1
ATOM 730 N N . PHE A 1 94 ? -7.493 -13.233 -6.284 1.00 92.56 94 PHE A N 1
ATOM 731 C CA . PHE A 1 94 ? -7.898 -12.329 -7.368 1.00 92.56 94 PHE A CA 1
ATOM 732 C C . PHE A 1 94 ? -9.369 -12.491 -7.794 1.00 92.56 94 PHE A C 1
ATOM 734 O O . PHE A 1 94 ? -9.928 -11.584 -8.400 1.00 92.56 94 PHE A O 1
ATOM 741 N N . GLU A 1 95 ? -10.002 -13.631 -7.500 1.00 92.12 95 GLU A N 1
ATOM 742 C CA . GLU A 1 95 ? -11.439 -13.857 -7.728 1.00 92.12 95 GLU A CA 1
ATOM 743 C C . GLU A 1 95 ? -12.299 -13.572 -6.480 1.00 92.12 95 GLU A C 1
ATOM 745 O O . GLU A 1 95 ? -13.518 -13.762 -6.536 1.00 92.12 95 GLU A O 1
ATOM 750 N N . GLU A 1 96 ? -11.700 -13.147 -5.358 1.00 92.69 96 GLU A N 1
ATOM 751 C CA . GLU A 1 96 ? -12.455 -12.836 -4.142 1.00 92.69 96 GLU A CA 1
ATOM 752 C C . GLU A 1 96 ? -13.403 -11.657 -4.389 1.00 92.69 96 GLU A C 1
ATOM 754 O O . GLU A 1 96 ? -13.114 -10.737 -5.156 1.00 92.69 96 GLU A O 1
ATOM 759 N N . ARG A 1 97 ? -14.568 -11.705 -3.742 1.00 91.56 97 ARG A N 1
ATOM 760 C CA . ARG A 1 97 ? -15.617 -10.700 -3.900 1.00 91.56 97 ARG A CA 1
ATOM 761 C C . ARG A 1 97 ? -16.026 -10.152 -2.555 1.00 91.56 97 ARG A C 1
ATOM 763 O O . ARG A 1 97 ? -16.067 -10.882 -1.564 1.00 91.56 97 ARG A O 1
ATOM 770 N N . VAL A 1 98 ? -16.405 -8.886 -2.549 1.00 90.50 98 VAL A N 1
ATOM 771 C CA . VAL A 1 98 ? -17.020 -8.254 -1.391 1.00 90.50 98 VAL A CA 1
ATOM 772 C C . VAL A 1 98 ? -18.360 -8.942 -1.115 1.00 90.50 98 VAL A C 1
ATOM 774 O O . VAL A 1 98 ? -19.170 -9.162 -2.019 1.00 90.50 98 VAL A O 1
ATOM 777 N N . ARG A 1 99 ? -18.594 -9.324 0.146 1.00 86.06 99 ARG A N 1
ATOM 778 C CA . ARG A 1 99 ? -19.812 -10.038 0.562 1.00 86.06 99 ARG A CA 1
ATOM 779 C C . ARG A 1 99 ? -20.627 -9.202 1.539 1.00 86.06 99 ARG A C 1
ATOM 781 O O . ARG A 1 99 ? -20.131 -8.796 2.585 1.00 86.06 99 ARG A O 1
ATOM 788 N N . GLY A 1 100 ? -21.918 -9.053 1.253 1.00 85.12 100 GLY A N 1
ATOM 789 C CA . GLY A 1 100 ? -22.848 -8.302 2.099 1.00 85.12 100 GLY A CA 1
ATOM 790 C C . GLY A 1 100 ? -22.909 -6.809 1.748 1.00 85.12 100 GLY A C 1
ATOM 791 O O . GLY A 1 100 ? -22.437 -6.413 0.690 1.00 85.12 100 GLY A O 1
ATOM 792 N N . PRO A 1 101 ? -23.521 -5.975 2.606 1.00 86.38 101 PRO A N 1
ATOM 793 C CA . PRO A 1 101 ? -23.783 -4.561 2.337 1.00 86.38 101 PRO A CA 1
ATOM 794 C C . PRO A 1 101 ? -22.581 -3.650 2.660 1.00 86.38 101 PRO A C 1
ATOM 796 O O . PRO A 1 101 ? -22.769 -2.516 3.092 1.00 86.38 101 PRO A O 1
ATOM 799 N N . VAL A 1 102 ? -21.353 -4.150 2.513 1.00 89.19 102 VAL A N 1
ATOM 800 C CA . VAL A 1 102 ? -20.111 -3.399 2.769 1.00 89.19 102 VAL A CA 1
ATOM 801 C C . VAL A 1 102 ? -19.487 -2.950 1.448 1.00 89.19 102 VAL A C 1
ATOM 803 O O . VAL A 1 102 ? -19.698 -3.583 0.421 1.00 89.19 102 VAL A O 1
ATOM 806 N N . ASN A 1 103 ? -18.702 -1.869 1.460 1.00 86.62 103 ASN A N 1
ATOM 807 C CA . ASN A 1 103 ? -18.045 -1.362 0.242 1.00 86.62 103 ASN A CA 1
ATOM 808 C C . ASN A 1 103 ? -16.701 -2.047 -0.055 1.00 86.62 103 ASN A C 1
ATOM 810 O O . ASN A 1 103 ? -16.150 -1.906 -1.149 1.00 86.62 103 ASN A O 1
ATOM 814 N N . CYS A 1 104 ? -16.144 -2.748 0.932 1.00 91.81 104 CYS A N 1
ATOM 815 C CA . CYS A 1 104 ? -14.891 -3.471 0.798 1.00 91.81 104 CYS A CA 1
ATOM 816 C C . CYS A 1 104 ? -14.790 -4.631 1.790 1.00 91.81 104 CYS A C 1
ATOM 818 O O . CYS A 1 104 ? -15.550 -4.727 2.754 1.00 91.81 104 CYS A O 1
ATOM 820 N N . THR A 1 105 ? -13.831 -5.516 1.549 1.00 92.88 105 THR A N 1
ATOM 821 C CA . THR A 1 105 ? -13.454 -6.610 2.445 1.00 92.88 105 THR A CA 1
ATOM 822 C C . THR A 1 105 ? -11.937 -6.633 2.574 1.00 92.88 105 THR A C 1
ATOM 824 O O . THR A 1 105 ? -11.228 -6.686 1.572 1.00 92.88 105 THR A O 1
ATOM 827 N N . GLU A 1 106 ? -11.432 -6.562 3.802 1.00 95.12 106 GLU A N 1
ATOM 828 C CA . GLU A 1 106 ? -10.001 -6.675 4.080 1.00 95.12 106 GLU A CA 1
ATOM 829 C C . GLU A 1 106 ? -9.570 -8.143 4.105 1.00 95.12 106 GLU A C 1
ATOM 831 O O . GLU A 1 106 ? -10.246 -8.996 4.679 1.00 95.12 106 GLU A O 1
ATOM 836 N N . LEU A 1 107 ? -8.434 -8.434 3.472 1.00 96.69 107 LEU A N 1
ATOM 837 C CA . LEU A 1 107 ? -7.780 -9.733 3.536 1.00 96.69 107 LEU A CA 1
ATOM 838 C C . LEU A 1 107 ? -6.745 -9.680 4.661 1.00 96.69 107 LEU A C 1
ATOM 840 O O . LEU A 1 107 ? -5.712 -9.024 4.533 1.00 96.69 107 LEU A O 1
ATOM 844 N N . HIS A 1 108 ? -7.056 -10.336 5.776 1.00 97.44 108 HIS A N 1
ATOM 845 C CA . HIS A 1 108 ? -6.246 -10.274 6.989 1.00 97.44 108 HIS A CA 1
ATOM 846 C C . HIS A 1 108 ? -5.015 -11.186 6.939 1.00 97.44 108 HIS A C 1
ATOM 848 O O . HIS A 1 108 ? -5.023 -12.264 6.332 1.00 97.44 108 HIS A O 1
ATOM 854 N N . TRP A 1 109 ? -3.966 -10.744 7.631 1.00 98.31 109 TRP A N 1
ATOM 855 C CA . TRP A 1 109 ? -2.742 -11.503 7.868 1.00 98.31 109 TRP A CA 1
ATOM 856 C C . TRP A 1 109 ? -2.839 -12.282 9.173 1.00 98.31 109 TRP A C 1
ATOM 858 O O . TRP A 1 109 ? -3.480 -11.823 10.119 1.00 98.31 109 TRP A O 1
ATOM 868 N N . LYS A 1 110 ? -2.144 -13.415 9.242 1.00 98.19 110 LYS A N 1
ATOM 869 C CA . LYS A 1 110 ? -1.924 -14.129 10.501 1.00 98.19 110 LYS A CA 1
ATOM 870 C C . LYS A 1 110 ? -1.168 -13.250 11.495 1.00 98.19 110 LYS A C 1
ATOM 872 O O . LYS A 1 110 ? -0.283 -12.485 11.101 1.00 98.19 110 LYS A O 1
ATOM 877 N N . GLU A 1 111 ? -1.479 -13.392 12.779 1.00 97.50 111 GLU A N 1
ATOM 878 C CA . GLU A 1 111 ? -0.890 -12.569 13.840 1.00 97.50 111 GLU A CA 1
ATOM 879 C C . GLU A 1 111 ? 0.639 -12.712 13.889 1.00 97.50 111 GLU A C 1
ATOM 881 O O . GLU A 1 111 ? 1.356 -11.712 13.957 1.00 97.50 111 GLU A O 1
ATOM 886 N N . GLU A 1 112 ? 1.156 -13.934 13.723 1.00 96.00 112 GLU A N 1
ATOM 887 C CA . GLU A 1 112 ? 2.595 -14.207 13.691 1.00 96.00 112 GLU A CA 1
ATOM 888 C C . GLU A 1 112 ? 3.331 -13.552 12.509 1.00 96.00 112 GLU A C 1
ATOM 890 O O . GLU A 1 112 ? 4.552 -13.405 12.550 1.00 96.00 112 GLU A O 1
ATOM 895 N N . MET A 1 113 ? 2.608 -13.123 11.468 1.00 96.00 113 MET A N 1
ATOM 896 C CA . MET A 1 113 ? 3.189 -12.516 10.268 1.00 96.00 113 MET A CA 1
ATOM 897 C C . MET A 1 113 ? 3.276 -10.997 10.334 1.00 96.00 113 MET A C 1
ATOM 899 O O . MET A 1 113 ? 4.038 -10.403 9.571 1.00 96.00 113 MET A O 1
ATOM 903 N N . LEU A 1 114 ? 2.539 -10.348 11.239 1.00 95.44 114 LEU A N 1
ATOM 904 C CA . LEU A 1 114 ? 2.396 -8.889 11.277 1.00 95.44 114 LEU A CA 1
ATOM 905 C C . LEU A 1 114 ? 3.741 -8.154 11.343 1.00 95.44 114 LEU A C 1
ATOM 907 O O . LEU A 1 114 ? 3.941 -7.157 10.645 1.00 95.44 114 LEU A O 1
ATOM 911 N N . LYS A 1 115 ? 4.687 -8.675 12.132 1.00 94.00 115 LYS A N 1
ATOM 912 C CA . LYS A 1 115 ? 6.023 -8.084 12.313 1.00 94.00 115 LYS A CA 1
ATOM 913 C C . LYS A 1 115 ? 7.053 -8.563 11.285 1.00 94.00 115 LYS A C 1
ATOM 915 O O . LYS A 1 115 ? 8.179 -8.062 11.288 1.00 94.00 115 LYS A O 1
ATOM 920 N N . THR A 1 116 ? 6.689 -9.482 10.394 1.00 94.56 116 THR A N 1
ATOM 921 C CA . THR A 1 116 ? 7.589 -10.021 9.372 1.00 94.56 116 THR A CA 1
ATOM 922 C C . THR A 1 116 ? 7.839 -8.975 8.277 1.00 94.56 116 THR A C 1
ATOM 924 O O . THR A 1 116 ? 6.878 -8.450 7.702 1.00 94.56 116 THR A O 1
ATOM 927 N N . PRO A 1 117 ? 9.107 -8.646 7.955 1.00 95.12 117 PRO A N 1
ATOM 928 C CA . PRO A 1 117 ? 9.429 -7.703 6.885 1.00 95.12 117 PRO A CA 1
ATOM 929 C C . PRO A 1 117 ? 8.959 -8.211 5.517 1.00 95.12 117 PRO A C 1
ATOM 931 O O . PRO A 1 117 ? 9.033 -9.402 5.240 1.00 95.12 117 PRO A O 1
ATOM 934 N N . ILE A 1 118 ? 8.525 -7.321 4.627 1.00 94.94 118 ILE A N 1
ATOM 935 C CA . ILE A 1 118 ? 8.133 -7.684 3.253 1.00 94.94 118 ILE A CA 1
ATOM 936 C C . ILE A 1 118 ? 9.370 -7.864 2.371 1.00 94.94 118 ILE A C 1
ATOM 938 O O . ILE A 1 118 ? 9.491 -8.840 1.639 1.00 94.94 118 ILE A O 1
ATOM 942 N N . PHE A 1 119 ? 10.310 -6.922 2.448 1.00 93.56 119 PHE A N 1
ATOM 943 C CA . PHE A 1 119 ? 11.574 -7.001 1.721 1.00 93.56 119 PHE A CA 1
ATOM 944 C C . PHE A 1 119 ? 12.635 -7.597 2.639 1.00 93.56 119 PHE A C 1
ATOM 946 O O . PHE A 1 119 ? 13.028 -6.959 3.620 1.00 93.56 119 PHE A O 1
ATOM 953 N N . ARG A 1 120 ? 13.090 -8.809 2.320 1.00 93.00 120 ARG A N 1
ATOM 954 C CA . ARG A 1 120 ? 14.046 -9.579 3.126 1.00 93.00 120 ARG A CA 1
ATOM 955 C C . ARG A 1 120 ? 15.360 -9.788 2.396 1.00 93.00 120 ARG A C 1
ATOM 957 O O . ARG A 1 120 ? 15.479 -9.501 1.205 1.00 93.00 120 ARG A O 1
ATOM 964 N N . ARG A 1 121 ? 16.360 -10.239 3.143 1.00 91.94 121 ARG A N 1
ATOM 965 C CA . ARG A 1 121 ? 17.635 -10.685 2.584 1.00 91.94 121 ARG A CA 1
ATOM 966 C C . ARG A 1 121 ? 17.452 -12.027 1.881 1.00 91.94 121 ARG A C 1
ATOM 968 O O . ARG A 1 121 ? 16.566 -12.799 2.223 1.00 91.94 121 ARG A O 1
ATOM 975 N N . ASP A 1 122 ? 18.346 -12.326 0.948 1.00 81.19 122 ASP A N 1
ATOM 976 C CA . ASP A 1 122 ? 18.315 -13.589 0.202 1.00 81.19 122 ASP A CA 1
ATOM 977 C C . ASP A 1 122 ? 18.583 -14.822 1.089 1.00 81.19 122 ASP A C 1
ATOM 979 O O . ASP A 1 122 ? 18.226 -15.939 0.726 1.00 81.19 122 ASP A O 1
ATOM 983 N N . ASP A 1 123 ? 19.238 -14.632 2.236 1.00 83.94 123 ASP A N 1
ATOM 984 C CA . ASP A 1 123 ? 19.748 -15.694 3.108 1.00 83.94 123 ASP A CA 1
ATOM 985 C C . ASP A 1 123 ? 19.051 -15.777 4.475 1.00 83.94 123 ASP A C 1
ATOM 987 O O . ASP A 1 123 ? 19.415 -16.611 5.305 1.00 83.94 123 ASP A O 1
ATOM 991 N N . SER A 1 124 ? 18.094 -14.888 4.752 1.00 88.25 124 SER A N 1
ATOM 992 C CA . SER A 1 124 ? 17.475 -14.781 6.072 1.00 88.25 124 SER A CA 1
ATOM 993 C C . SER A 1 124 ? 16.164 -14.001 6.053 1.00 88.25 124 SER A C 1
ATOM 995 O O . SER A 1 124 ? 15.946 -13.130 5.216 1.00 88.25 124 SER A O 1
ATOM 997 N N . GLU A 1 125 ? 15.338 -14.223 7.077 1.00 87.75 125 GLU A N 1
ATOM 998 C CA . GLU A 1 125 ? 14.081 -13.487 7.285 1.00 87.75 125 GLU A CA 1
ATOM 999 C C . GLU A 1 125 ? 14.284 -12.029 7.754 1.00 87.75 125 GLU A C 1
ATOM 1001 O O . GLU A 1 125 ? 13.330 -11.295 8.020 1.00 87.75 125 GLU A O 1
ATOM 1006 N N . ALA A 1 126 ? 15.537 -11.584 7.885 1.00 91.38 126 ALA A N 1
ATOM 1007 C CA . ALA A 1 126 ? 15.855 -10.227 8.294 1.00 91.38 126 ALA A CA 1
ATOM 1008 C C . ALA A 1 126 ? 15.504 -9.219 7.191 1.00 91.38 126 ALA A C 1
ATOM 1010 O O . ALA A 1 126 ? 15.633 -9.494 5.997 1.00 91.38 126 ALA A O 1
ATOM 1011 N N . ALA A 1 127 ? 15.132 -8.004 7.597 1.00 93.62 127 ALA A N 1
ATOM 1012 C CA . ALA A 1 127 ? 14.822 -6.927 6.668 1.00 93.62 127 ALA A CA 1
ATOM 1013 C C . ALA A 1 127 ? 15.994 -6.611 5.717 1.00 93.62 127 ALA A C 1
ATOM 1015 O O . ALA A 1 127 ? 17.168 -6.589 6.118 1.00 93.62 127 ALA A O 1
ATOM 1016 N N . LEU A 1 128 ? 15.654 -6.315 4.460 1.00 92.94 128 LEU A N 1
ATOM 1017 C CA . LEU A 1 128 ? 16.590 -5.930 3.409 1.00 92.94 128 LEU A CA 1
ATOM 1018 C C . LEU A 1 128 ? 17.277 -4.601 3.771 1.00 92.94 128 LEU A C 1
ATOM 1020 O O . LEU A 1 128 ? 16.613 -3.562 3.857 1.00 92.94 128 LEU A O 1
ATOM 1024 N N . PRO A 1 129 ? 18.607 -4.582 3.961 1.00 91.69 129 PRO A N 1
ATOM 1025 C CA . PRO A 1 129 ? 19.312 -3.359 4.296 1.00 91.69 129 PRO A CA 1
ATOM 1026 C C . PRO A 1 129 ? 19.515 -2.474 3.057 1.00 91.69 129 PRO A C 1
ATOM 1028 O O . PRO A 1 129 ? 19.592 -2.940 1.917 1.00 91.69 129 PRO A O 1
ATOM 1031 N N . TYR A 1 130 ? 19.660 -1.166 3.287 1.00 89.75 130 TYR A N 1
ATOM 1032 C CA . TYR A 1 130 ? 19.797 -0.173 2.216 1.00 89.75 130 TYR A CA 1
ATOM 1033 C C . TYR A 1 130 ? 20.965 -0.458 1.259 1.00 89.75 130 TYR A C 1
ATOM 1035 O O . TYR A 1 130 ? 20.822 -0.277 0.052 1.00 89.75 130 TYR A O 1
ATOM 1043 N N . ASN A 1 131 ? 22.117 -0.892 1.778 1.00 91.94 131 ASN A N 1
ATOM 1044 C CA . ASN A 1 131 ? 23.298 -1.192 0.966 1.00 91.94 131 ASN A CA 1
ATOM 1045 C C . ASN A 1 131 ? 23.046 -2.356 -0.003 1.00 91.94 131 ASN A C 1
ATOM 1047 O O . ASN A 1 131 ? 23.378 -2.234 -1.175 1.00 91.94 131 ASN A O 1
ATOM 1051 N N . GLN A 1 132 ? 22.380 -3.426 0.440 1.00 93.44 132 GLN A N 1
ATOM 1052 C CA . GLN A 1 132 ? 22.049 -4.558 -0.427 1.00 93.44 132 GLN A CA 1
ATOM 1053 C C . GLN A 1 132 ? 21.078 -4.152 -1.542 1.00 93.44 132 GLN A C 1
ATOM 1055 O O . GLN A 1 132 ? 21.290 -4.516 -2.701 1.00 93.44 132 GLN A O 1
ATOM 1060 N N . LEU A 1 133 ? 20.060 -3.338 -1.230 1.00 92.81 133 LEU A N 1
ATOM 1061 C CA . LEU A 1 133 ? 19.181 -2.761 -2.253 1.00 92.81 133 LEU A CA 1
ATOM 1062 C C . LEU A 1 133 ? 19.969 -1.879 -3.235 1.00 92.81 133 LEU A C 1
ATOM 1064 O O . LEU A 1 133 ? 19.791 -1.983 -4.447 1.00 92.81 133 LEU A O 1
ATOM 1068 N N . HIS A 1 134 ? 20.845 -1.013 -2.722 1.00 94.12 134 HIS A N 1
ATOM 1069 C CA . HIS A 1 134 ? 21.668 -0.114 -3.530 1.00 94.12 134 HIS A CA 1
ATOM 1070 C C . HIS A 1 134 ? 22.584 -0.881 -4.494 1.00 94.12 134 HIS A C 1
ATOM 1072 O O . HIS A 1 134 ? 22.599 -0.588 -5.690 1.00 94.12 134 HIS A O 1
ATOM 1078 N N . ASP A 1 135 ? 23.297 -1.891 -4.001 1.00 94.62 135 ASP A N 1
ATOM 1079 C CA . ASP A 1 135 ? 24.217 -2.701 -4.798 1.00 94.62 135 ASP A CA 1
ATOM 1080 C C . ASP A 1 135 ? 23.475 -3.525 -5.855 1.00 94.62 135 ASP A C 1
ATOM 1082 O O . ASP A 1 135 ? 23.911 -3.599 -7.010 1.00 94.62 135 ASP A O 1
ATOM 1086 N N . SER A 1 136 ? 22.311 -4.072 -5.495 1.00 94.25 136 SER A N 1
ATOM 1087 C CA . SER A 1 136 ? 21.444 -4.808 -6.420 1.00 94.25 136 SER A CA 1
ATOM 1088 C C . SER A 1 136 ? 20.932 -3.914 -7.550 1.00 94.25 136 SER A C 1
ATOM 1090 O O . SER A 1 136 ? 21.010 -4.299 -8.717 1.00 94.25 136 SER A O 1
ATOM 1092 N N . LEU A 1 137 ? 20.487 -2.690 -7.240 1.00 95.56 137 LEU A N 1
ATOM 1093 C CA . LEU A 1 137 ? 20.059 -1.711 -8.247 1.00 95.56 137 LEU A CA 1
ATOM 1094 C C . LEU A 1 137 ? 21.211 -1.279 -9.160 1.00 95.56 137 LEU A C 1
ATOM 1096 O O . LEU A 1 137 ? 21.045 -1.239 -10.380 1.00 95.56 137 LEU A O 1
ATOM 1100 N N . ASN A 1 138 ? 22.395 -1.026 -8.600 1.00 95.94 138 ASN A N 1
ATOM 1101 C CA . ASN A 1 138 ? 23.580 -0.688 -9.386 1.00 95.94 138 ASN A CA 1
ATOM 1102 C C . ASN A 1 138 ? 23.943 -1.813 -10.363 1.00 95.94 138 ASN A C 1
ATOM 1104 O O . ASN A 1 138 ? 24.272 -1.558 -11.524 1.00 95.94 138 ASN A O 1
ATOM 1108 N N . ARG A 1 139 ? 23.895 -3.068 -9.899 1.00 95.75 139 ARG A N 1
ATOM 1109 C CA . ARG A 1 139 ? 24.152 -4.245 -10.733 1.00 95.75 139 ARG A CA 1
ATOM 1110 C C . ARG A 1 139 ? 23.093 -4.394 -11.822 1.00 95.75 139 ARG A C 1
ATOM 1112 O O . ARG A 1 139 ? 23.460 -4.619 -12.974 1.00 95.75 139 ARG A O 1
ATOM 1119 N N . LEU A 1 140 ? 21.817 -4.224 -11.478 1.00 95.38 140 LEU A N 1
ATOM 1120 C CA . LEU A 1 140 ? 20.709 -4.254 -12.431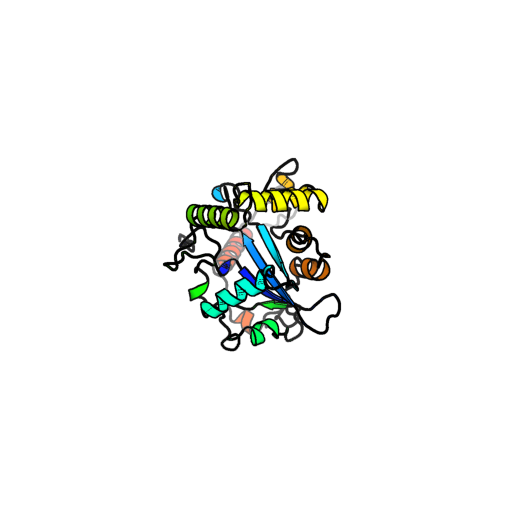 1.00 95.38 140 LEU A CA 1
ATOM 1121 C C . LEU A 1 140 ? 20.895 -3.207 -13.534 1.00 95.38 140 LEU A C 1
ATOM 1123 O O . LEU A 1 140 ? 20.802 -3.547 -14.708 1.00 95.38 140 LEU A O 1
ATOM 1127 N N . GLY A 1 141 ? 21.235 -1.966 -13.172 1.00 96.44 141 GLY A N 1
ATOM 1128 C CA . GLY A 1 141 ? 21.484 -0.898 -14.142 1.00 96.44 141 GLY A CA 1
ATOM 1129 C C . GLY A 1 141 ? 22.597 -1.247 -15.132 1.00 96.44 141 GLY A C 1
ATOM 1130 O O . GLY A 1 141 ? 22.419 -1.083 -16.336 1.00 96.44 141 GLY A O 1
ATOM 1131 N N . LYS A 1 142 ? 23.707 -1.821 -14.645 1.00 96.19 142 LYS A N 1
ATOM 1132 C CA . LYS A 1 142 ? 24.814 -2.281 -15.502 1.00 96.19 142 LYS A CA 1
ATOM 1133 C C . LYS A 1 142 ? 24.384 -3.390 -16.464 1.00 96.19 142 LYS A C 1
ATOM 1135 O O . LYS A 1 142 ? 24.730 -3.331 -17.639 1.00 96.19 142 LYS A O 1
ATOM 1140 N N . ILE A 1 143 ? 23.640 -4.387 -15.978 1.00 97.25 143 ILE A N 1
ATOM 1141 C CA . ILE A 1 143 ? 23.150 -5.507 -16.803 1.00 97.25 143 ILE A CA 1
ATOM 1142 C C . ILE A 1 143 ? 22.158 -5.012 -17.861 1.00 97.25 143 ILE A C 1
ATOM 1144 O O . ILE A 1 143 ? 22.200 -5.464 -19.000 1.00 97.25 143 ILE A O 1
ATOM 1148 N N . ALA A 1 144 ? 21.310 -4.048 -17.506 1.00 95.88 144 ALA A N 1
ATOM 1149 C CA . ALA A 1 144 ? 20.365 -3.418 -18.421 1.00 95.88 1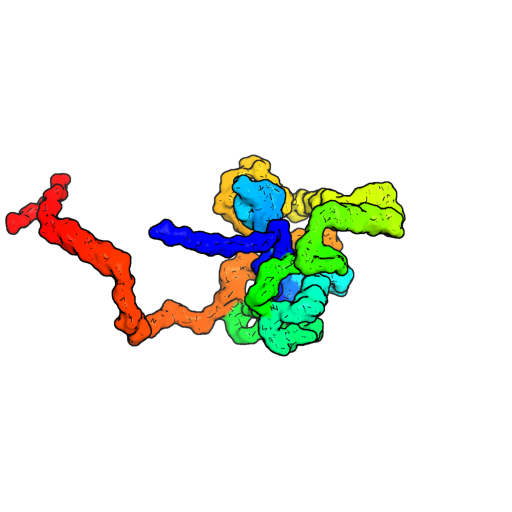44 ALA A CA 1
ATOM 1150 C C . ALA A 1 144 ? 21.029 -2.455 -19.429 1.00 95.88 144 ALA A C 1
ATOM 1152 O O . ALA A 1 144 ? 20.335 -1.878 -20.263 1.00 95.88 144 ALA A O 1
ATOM 1153 N N . GLY A 1 145 ? 22.351 -2.252 -19.361 1.00 96.50 145 GLY A N 1
ATOM 1154 C CA . GLY A 1 145 ? 23.073 -1.338 -20.248 1.00 96.50 145 GLY A CA 1
ATOM 1155 C C . GLY A 1 145 ? 22.805 0.145 -19.969 1.00 96.50 145 GLY A C 1
ATOM 1156 O O . GLY A 1 145 ? 23.054 0.982 -20.835 1.00 96.50 145 GLY A O 1
ATOM 1157 N N . ILE A 1 146 ? 22.304 0.489 -18.778 1.00 94.88 146 ILE A N 1
ATOM 1158 C CA . ILE A 1 146 ? 22.077 1.879 -18.376 1.00 94.88 146 ILE A CA 1
ATOM 1159 C C . ILE A 1 146 ? 23.436 2.544 -18.140 1.00 94.88 146 ILE A C 1
ATOM 1161 O O . ILE A 1 146 ? 24.261 2.051 -17.367 1.00 94.88 146 ILE A O 1
ATOM 1165 N N . LYS A 1 147 ? 23.672 3.668 -18.824 1.00 93.31 147 LYS A N 1
ATOM 1166 C CA . LYS A 1 147 ? 24.935 4.414 -18.750 1.00 93.31 147 LYS A CA 1
ATOM 1167 C C . LYS A 1 147 ? 25.145 5.030 -17.366 1.00 93.31 147 LYS A C 1
ATOM 1169 O O . LYS A 1 147 ? 26.260 5.043 -16.849 1.00 93.31 147 LYS A O 1
ATOM 1174 N N . GLU A 1 148 ? 24.081 5.564 -16.782 1.00 92.94 148 GLU A N 1
ATOM 1175 C CA . GLU A 1 148 ? 24.072 6.162 -15.456 1.00 92.94 148 GLU A CA 1
ATOM 1176 C C . GLU A 1 148 ? 23.928 5.109 -14.348 1.00 92.94 148 GLU A C 1
ATOM 1178 O O . GLU A 1 148 ? 23.372 4.026 -14.522 1.00 92.94 148 GLU A O 1
ATOM 1183 N N . VAL A 1 149 ? 24.395 5.453 -13.148 1.00 93.94 149 VAL A N 1
ATOM 1184 C CA . VAL A 1 149 ? 24.242 4.595 -11.970 1.00 93.94 149 VAL A CA 1
ATOM 1185 C C . VAL A 1 149 ? 22.773 4.572 -11.533 1.00 93.94 149 VAL A C 1
ATOM 1187 O O . VAL A 1 149 ? 22.218 5.592 -11.110 1.00 93.94 149 VAL A O 1
ATOM 1190 N N . LEU A 1 150 ? 22.141 3.399 -11.620 1.00 95.31 150 LEU A N 1
ATOM 1191 C CA . LEU A 1 150 ? 20.763 3.198 -11.179 1.00 95.31 150 LEU A CA 1
ATOM 1192 C C . LEU A 1 150 ? 20.696 3.120 -9.650 1.00 95.31 150 LEU A C 1
ATOM 1194 O O . LEU A 1 150 ? 21.199 2.184 -9.041 1.00 95.31 150 LEU A O 1
ATOM 1198 N N . THR A 1 151 ? 20.023 4.087 -9.027 1.00 94.62 151 THR A N 1
ATOM 1199 C CA . THR A 1 151 ? 19.842 4.148 -7.568 1.00 94.62 151 THR A CA 1
ATOM 1200 C C . THR A 1 151 ? 18.371 4.303 -7.201 1.00 94.62 151 THR A C 1
ATOM 1202 O O . THR A 1 151 ? 17.565 4.766 -8.010 1.00 94.62 151 THR A O 1
ATOM 1205 N N . SER A 1 152 ? 18.018 4.020 -5.943 1.00 91.94 152 SER A N 1
ATOM 1206 C CA . SER A 1 152 ? 16.668 4.284 -5.420 1.00 91.94 152 SER A CA 1
ATOM 1207 C C . SER A 1 152 ? 16.260 5.761 -5.545 1.00 91.94 152 SER A C 1
ATOM 1209 O O . SER A 1 152 ? 15.087 6.086 -5.739 1.00 91.94 152 SER A O 1
ATOM 1211 N N . TYR A 1 153 ? 17.237 6.672 -5.515 1.00 91.38 153 TYR A N 1
ATOM 1212 C CA . TYR A 1 153 ? 17.017 8.104 -5.695 1.00 91.38 153 TYR A CA 1
ATOM 1213 C C . TYR A 1 153 ? 16.621 8.481 -7.134 1.00 91.38 153 TYR A C 1
ATOM 1215 O O . TYR A 1 153 ? 15.981 9.513 -7.340 1.00 91.38 153 TYR A O 1
ATOM 1223 N N . CYS A 1 154 ? 16.954 7.663 -8.139 1.00 93.06 154 CYS A N 1
ATOM 1224 C CA . CYS A 1 154 ? 16.471 7.858 -9.509 1.00 93.06 154 CYS A CA 1
ATOM 1225 C C . CYS A 1 154 ? 14.949 7.687 -9.581 1.00 93.06 154 CYS A C 1
ATOM 1227 O O . CYS A 1 154 ? 14.278 8.580 -10.092 1.00 93.06 154 CYS A O 1
ATOM 1229 N N . PHE A 1 155 ? 14.403 6.625 -8.978 1.00 92.06 155 PHE A N 1
ATOM 1230 C CA . PHE A 1 155 ? 12.951 6.414 -8.911 1.00 92.06 155 PHE A CA 1
ATOM 1231 C C . PHE A 1 155 ? 12.261 7.530 -8.135 1.00 92.06 155 PHE A C 1
ATOM 1233 O O . PHE A 1 155 ? 11.306 8.118 -8.625 1.00 92.06 155 PHE A O 1
ATOM 1240 N N . ARG A 1 156 ? 12.809 7.907 -6.971 1.00 91.31 156 ARG A N 1
ATOM 1241 C CA . ARG A 1 156 ? 12.262 9.007 -6.167 1.00 91.31 156 ARG A CA 1
ATOM 1242 C C . ARG A 1 156 ? 12.187 10.325 -6.948 1.00 91.31 156 ARG A C 1
ATOM 1244 O O . ARG A 1 156 ? 11.183 11.021 -6.849 1.00 91.31 156 ARG A O 1
ATOM 1251 N N . ARG A 1 157 ? 13.231 10.681 -7.707 1.00 92.62 157 ARG A N 1
ATOM 1252 C CA . ARG A 1 157 ? 13.225 11.882 -8.564 1.00 92.62 157 ARG A CA 1
ATOM 1253 C C . ARG A 1 157 ? 12.228 11.763 -9.713 1.00 92.62 157 ARG A C 1
ATOM 1255 O O . ARG A 1 157 ? 11.522 12.726 -9.979 1.00 92.62 157 ARG A O 1
ATOM 1262 N N . GLY A 1 158 ? 12.153 10.597 -10.354 1.00 92.81 158 GLY A N 1
ATOM 1263 C CA . GLY A 1 158 ? 11.169 10.326 -11.403 1.00 92.81 158 GLY A CA 1
ATOM 1264 C C . GLY A 1 158 ? 9.741 10.541 -10.903 1.00 92.81 158 GLY A C 1
ATOM 1265 O O . GLY A 1 158 ? 9.004 11.328 -11.489 1.00 92.81 158 GLY A O 1
ATOM 1266 N N . THR A 1 159 ? 9.391 9.946 -9.758 1.00 93.31 159 THR A N 1
ATOM 1267 C CA . THR A 1 159 ? 8.093 10.164 -9.104 1.00 93.31 159 THR A CA 1
ATOM 1268 C C . THR A 1 159 ? 7.865 11.636 -8.772 1.00 93.31 159 THR A C 1
ATOM 1270 O O . THR A 1 159 ? 6.785 12.150 -9.042 1.00 93.31 159 THR A O 1
ATOM 1273 N N . ALA A 1 160 ? 8.871 12.333 -8.229 1.00 92.50 160 ALA A N 1
ATOM 1274 C CA . ALA A 1 160 ? 8.740 13.750 -7.895 1.00 92.50 160 ALA A CA 1
ATOM 1275 C C . ALA A 1 160 ? 8.385 14.595 -9.122 1.00 92.50 160 ALA A C 1
ATOM 1277 O O . ALA A 1 160 ? 7.463 15.395 -9.051 1.00 92.50 160 ALA A O 1
ATOM 1278 N N . ASN A 1 161 ? 9.084 14.380 -10.239 1.00 94.38 161 ASN A N 1
ATOM 1279 C CA . ASN A 1 161 ? 8.860 15.126 -11.474 1.00 94.38 161 ASN A CA 1
ATOM 1280 C C . ASN A 1 161 ? 7.467 14.857 -12.044 1.00 94.38 161 ASN A C 1
ATOM 1282 O O . ASN A 1 161 ? 6.783 15.791 -12.441 1.00 94.38 161 ASN A O 1
ATOM 1286 N N . VAL A 1 162 ? 7.025 13.600 -12.056 1.00 94.38 162 VAL A N 1
ATOM 1287 C CA . VAL A 1 162 ? 5.681 13.250 -12.532 1.00 94.38 162 VAL A CA 1
ATOM 1288 C C . VAL A 1 162 ? 4.604 13.935 -11.689 1.00 94.38 162 VAL A C 1
ATOM 1290 O O . VAL A 1 162 ? 3.694 14.552 -12.235 1.00 94.38 162 VAL A O 1
ATOM 1293 N N . VAL A 1 163 ? 4.723 13.868 -10.360 1.00 93.00 163 VAL A N 1
ATOM 1294 C CA . VAL A 1 163 ? 3.745 14.475 -9.445 1.00 93.00 163 VAL A CA 1
ATOM 1295 C C . VAL A 1 163 ? 3.776 16.004 -9.527 1.00 93.00 163 VAL A C 1
ATOM 1297 O O . VAL A 1 163 ? 2.721 16.621 -9.470 1.00 93.00 163 VAL A O 1
ATOM 1300 N N . ASP A 1 164 ? 4.948 16.613 -9.710 1.00 92.56 164 ASP A N 1
ATOM 1301 C CA . ASP A 1 164 ? 5.108 18.062 -9.901 1.00 92.56 164 ASP A CA 1
ATOM 1302 C C . ASP A 1 164 ? 4.351 18.584 -11.128 1.00 92.56 164 ASP A C 1
ATOM 1304 O O . ASP A 1 164 ? 3.750 19.651 -11.075 1.00 92.56 164 ASP A O 1
ATOM 1308 N N . HIS A 1 165 ? 4.305 17.799 -12.208 1.00 91.31 165 HIS A N 1
ATOM 1309 C CA . HIS A 1 165 ? 3.566 18.176 -13.414 1.00 91.31 165 HIS A CA 1
ATOM 1310 C C . HIS A 1 165 ? 2.062 17.889 -13.310 1.00 91.31 165 HIS A C 1
ATOM 1312 O O . HIS A 1 165 ? 1.267 18.554 -13.972 1.00 91.31 165 HIS A O 1
ATOM 1318 N N . ALA A 1 166 ? 1.666 16.880 -12.529 1.00 90.75 166 ALA A N 1
ATOM 1319 C CA . ALA A 1 166 ? 0.306 16.341 -12.540 1.00 90.75 166 ALA A CA 1
ATOM 1320 C C . ALA A 1 166 ? -0.553 16.735 -11.325 1.00 90.75 166 ALA A C 1
ATOM 1322 O O . ALA A 1 166 ? -1.772 16.570 -11.367 1.00 90.75 166 ALA A O 1
ATOM 1323 N N . ALA A 1 167 ? 0.049 17.227 -10.241 1.00 90.56 167 ALA A N 1
ATOM 1324 C CA . ALA A 1 167 ? -0.634 17.508 -8.983 1.00 90.56 167 ALA A CA 1
ATOM 1325 C C . ALA A 1 167 ? -0.270 18.885 -8.409 1.00 90.56 167 ALA A C 1
ATOM 1327 O O . ALA A 1 167 ? 0.576 19.608 -8.923 1.00 90.56 167 ALA A O 1
ATOM 1328 N N . THR A 1 168 ? -0.929 19.261 -7.313 1.00 90.00 168 THR A N 1
ATOM 1329 C CA . THR A 1 168 ? -0.618 20.506 -6.603 1.00 90.00 168 THR A CA 1
ATOM 1330 C C . THR A 1 168 ? 0.684 20.391 -5.813 1.00 90.00 168 THR A C 1
ATOM 1332 O O . THR A 1 168 ? 1.084 19.302 -5.392 1.00 90.00 168 THR A O 1
ATOM 1335 N N . ASP A 1 169 ? 1.294 21.536 -5.499 1.00 88.25 169 ASP A N 1
ATOM 1336 C CA . ASP A 1 169 ? 2.469 21.605 -4.625 1.00 88.25 169 ASP A CA 1
ATOM 1337 C C . ASP A 1 169 ? 2.264 20.908 -3.281 1.00 88.25 169 ASP A C 1
ATOM 1339 O O . ASP A 1 169 ? 3.177 20.258 -2.784 1.00 88.25 169 ASP A O 1
ATOM 1343 N N . ALA A 1 170 ? 1.061 20.990 -2.707 1.00 86.00 170 ALA A N 1
ATOM 1344 C CA . ALA A 1 170 ? 0.747 20.325 -1.447 1.00 86.00 170 ALA A CA 1
ATOM 1345 C C . ALA A 1 170 ? 0.799 18.792 -1.571 1.00 86.00 170 ALA A C 1
ATOM 1347 O O . ALA A 1 170 ? 1.325 18.124 -0.682 1.00 86.00 170 ALA A O 1
ATOM 1348 N N . VAL A 1 171 ? 0.299 18.231 -2.679 1.00 89.00 171 VAL A N 1
ATOM 1349 C CA . VAL A 1 171 ? 0.369 16.786 -2.955 1.00 89.00 171 VAL A CA 1
ATOM 1350 C C . VAL A 1 171 ? 1.811 16.365 -3.215 1.00 89.00 171 VAL A C 1
ATOM 1352 O O . VAL A 1 171 ? 2.274 15.381 -2.639 1.00 89.00 171 VAL A O 1
ATOM 1355 N N . ARG A 1 172 ? 2.546 17.124 -4.035 1.00 90.25 172 ARG A N 1
ATOM 1356 C CA . ARG A 1 172 ? 3.974 16.893 -4.287 1.00 90.25 172 ARG A CA 1
ATOM 1357 C C . ARG A 1 172 ? 4.766 16.896 -2.986 1.00 90.25 172 ARG A C 1
ATOM 1359 O O . ARG A 1 172 ? 5.530 15.967 -2.730 1.00 90.25 172 ARG A O 1
ATOM 1366 N N . ASP A 1 173 ? 4.549 17.893 -2.140 1.00 88.50 173 ASP A N 1
ATOM 1367 C CA . ASP A 1 173 ? 5.200 18.012 -0.842 1.00 88.50 173 ASP A CA 1
ATOM 1368 C C . ASP A 1 173 ? 4.807 16.865 0.095 1.00 88.50 173 ASP A C 1
ATOM 1370 O O . ASP A 1 173 ? 5.677 16.322 0.770 1.00 88.50 173 ASP A O 1
ATOM 1374 N N . GLN A 1 174 ? 3.550 16.412 0.092 1.00 89.56 174 GLN A N 1
ATOM 1375 C CA . GLN A 1 174 ? 3.120 15.240 0.859 1.00 89.56 174 GLN A CA 1
ATOM 1376 C C . GLN A 1 174 ? 3.824 13.957 0.382 1.00 89.56 174 GLN A C 1
ATOM 1378 O O . GLN A 1 174 ? 4.436 13.258 1.191 1.00 89.56 174 GLN A O 1
ATOM 1383 N N . VAL A 1 175 ? 3.801 13.672 -0.925 1.00 90.25 175 VAL A N 1
ATOM 1384 C CA . VAL A 1 175 ? 4.453 12.498 -1.541 1.00 90.25 175 VAL A CA 1
ATOM 1385 C C . VAL A 1 175 ? 5.960 12.511 -1.278 1.00 90.25 175 VAL A C 1
ATOM 1387 O O . VAL A 1 175 ? 6.564 11.492 -0.929 1.00 90.25 175 VAL A O 1
ATOM 1390 N N . MET A 1 176 ? 6.577 13.686 -1.388 1.00 88.62 176 MET A N 1
ATOM 1391 C CA . MET A 1 176 ? 8.004 13.878 -1.153 1.00 88.62 176 MET A CA 1
ATOM 1392 C C . MET A 1 176 ? 8.352 14.055 0.327 1.00 88.62 176 MET A C 1
ATOM 1394 O O . MET A 1 176 ? 9.533 14.018 0.675 1.00 88.62 176 MET A O 1
ATOM 1398 N N . ARG A 1 177 ? 7.364 14.186 1.215 1.00 84.31 177 ARG A N 1
ATOM 1399 C CA . ARG A 1 177 ? 7.532 14.539 2.636 1.00 84.31 177 ARG A CA 1
ATOM 1400 C C . ARG A 1 177 ? 8.353 15.813 2.849 1.00 84.31 177 ARG A C 1
ATOM 1402 O O . ARG A 1 177 ? 9.185 15.912 3.760 1.00 84.31 177 ARG A O 1
ATOM 1409 N N . HIS A 1 178 ? 8.148 16.782 1.972 1.00 83.25 178 HIS A N 1
ATOM 1410 C CA . HIS A 1 178 ? 8.674 18.128 2.097 1.00 83.25 178 HIS A CA 1
ATOM 1411 C C . HIS A 1 178 ? 7.671 18.999 2.865 1.00 83.25 178 HIS A C 1
ATOM 1413 O O . HIS A 1 178 ? 6.472 18.759 2.845 1.00 83.25 178 HIS A O 1
ATOM 1419 N N . ASN A 1 179 ? 8.182 20.002 3.576 1.00 68.00 179 ASN A N 1
ATOM 1420 C CA . ASN A 1 179 ? 7.365 20.974 4.299 1.00 68.00 179 ASN A CA 1
ATOM 1421 C C . ASN A 1 179 ? 7.749 22.373 3.808 1.00 68.00 179 ASN A C 1
ATOM 1423 O O . ASN A 1 179 ? 8.377 23.123 4.557 1.00 68.00 179 ASN A O 1
ATOM 1427 N N . ALA A 1 180 ? 7.455 22.707 2.550 1.00 60.00 180 ALA A N 1
ATOM 1428 C CA . ALA A 1 180 ? 7.642 24.068 2.060 1.00 60.00 180 ALA A CA 1
ATOM 1429 C C . ALA A 1 180 ? 6.356 24.879 2.293 1.00 60.00 180 ALA A C 1
ATOM 1431 O O . ALA A 1 180 ? 5.267 24.368 2.064 1.00 60.00 180 ALA A O 1
ATOM 1432 N N . ASN A 1 181 ? 6.483 26.125 2.770 1.00 57.44 181 ASN A N 1
ATOM 1433 C CA . ASN A 1 181 ? 5.465 27.197 2.847 1.00 57.44 181 ASN A CA 1
ATOM 1434 C C . ASN A 1 181 ? 4.127 26.943 3.597 1.00 57.44 181 ASN A C 1
ATOM 1436 O O . ASN A 1 181 ? 3.549 27.891 4.120 1.00 57.44 181 ASN A O 1
ATOM 1440 N N . SER A 1 182 ? 3.648 25.705 3.737 1.00 61.22 182 SER A N 1
ATOM 1441 C CA . SER A 1 182 ? 2.378 25.318 4.378 1.00 61.22 182 SER A CA 1
ATOM 1442 C C . SER A 1 182 ? 2.587 24.274 5.481 1.00 61.22 182 SER A C 1
ATOM 1444 O O . SER A 1 182 ? 1.718 23.445 5.747 1.00 61.22 182 SER A O 1
ATOM 1446 N N . ALA A 1 183 ? 3.748 24.309 6.146 1.00 62.94 183 ALA A N 1
ATOM 1447 C CA . ALA A 1 183 ? 4.176 23.310 7.129 1.00 62.94 183 ALA A CA 1
ATOM 1448 C C . ALA A 1 183 ? 3.158 23.065 8.262 1.00 62.94 183 ALA A C 1
ATOM 1450 O O . ALA A 1 183 ? 3.012 21.926 8.700 1.00 62.94 183 ALA A O 1
ATOM 1451 N N . LEU A 1 184 ? 2.424 24.098 8.699 1.00 66.06 184 LEU A N 1
ATOM 1452 C CA . LEU A 1 184 ? 1.356 23.962 9.697 1.00 66.06 184 LEU A CA 1
ATOM 1453 C C . LEU A 1 184 ? 0.160 23.169 9.155 1.00 66.06 184 LEU A C 1
ATOM 1455 O O . LEU A 1 184 ? -0.305 22.238 9.808 1.00 66.06 184 LEU A O 1
ATOM 1459 N N . HIS A 1 185 ? -0.310 23.497 7.947 1.00 65.88 185 HIS A N 1
ATOM 1460 C CA . HIS A 1 185 ? -1.411 22.772 7.314 1.00 65.88 185 HIS A CA 1
ATOM 1461 C C . HIS A 1 185 ? -1.017 21.323 7.002 1.00 65.88 185 HIS A C 1
ATOM 1463 O O . HIS A 1 185 ? -1.713 20.392 7.402 1.00 65.88 185 HIS A O 1
ATOM 1469 N N . ASN A 1 186 ? 0.143 21.117 6.377 1.00 67.06 186 ASN A N 1
ATOM 1470 C CA . ASN A 1 186 ? 0.640 19.787 6.017 1.00 67.06 186 ASN A CA 1
ATOM 1471 C C . ASN A 1 186 ? 0.926 18.925 7.259 1.00 67.06 186 ASN A C 1
ATOM 1473 O O . ASN A 1 186 ? 0.653 17.722 7.271 1.00 67.06 186 ASN A O 1
ATOM 1477 N N . GLY A 1 187 ? 1.424 19.543 8.333 1.00 67.88 187 GLY A N 1
ATOM 1478 C CA . GLY A 1 187 ? 1.663 18.886 9.615 1.00 67.88 187 GLY A CA 1
ATOM 1479 C C . GLY A 1 187 ? 0.373 18.448 10.306 1.00 67.88 187 GLY A C 1
ATOM 1480 O O . GLY A 1 187 ? 0.226 17.267 10.619 1.00 67.88 187 GLY A O 1
ATOM 1481 N N . HIS A 1 188 ? -0.579 19.365 10.491 1.00 72.38 188 HIS A N 1
ATOM 1482 C CA . HIS A 1 188 ? -1.734 19.141 11.368 1.00 72.38 188 HIS A CA 1
ATOM 1483 C C . HIS A 1 188 ? -3.020 18.706 10.659 1.00 72.38 188 HIS A C 1
ATOM 1485 O O . HIS A 1 188 ? -3.786 17.944 11.235 1.00 72.38 188 HIS A O 1
ATOM 1491 N N . TYR A 1 189 ? -3.260 19.156 9.426 1.00 74.88 189 TYR A N 1
ATOM 1492 C CA . TYR A 1 189 ? -4.569 19.029 8.773 1.00 74.88 189 TYR A CA 1
ATOM 1493 C C . TYR A 1 189 ? -4.557 18.166 7.514 1.00 74.88 189 TYR A C 1
ATOM 1495 O O . TYR A 1 189 ? -5.568 17.538 7.203 1.00 74.88 189 TYR A O 1
ATOM 1503 N N . ALA A 1 190 ? -3.435 18.103 6.789 1.00 78.62 190 ALA A N 1
ATOM 1504 C CA . ALA A 1 190 ? -3.335 17.197 5.650 1.00 78.62 190 ALA A CA 1
ATOM 1505 C C . ALA A 1 190 ? -3.550 15.754 6.121 1.00 78.62 190 ALA A C 1
ATOM 1507 O O . ALA A 1 190 ? -3.050 15.353 7.171 1.00 78.62 190 ALA A O 1
ATOM 1508 N N . ASN A 1 191 ? -4.299 14.961 5.366 1.00 84.06 191 ASN A N 1
ATOM 1509 C CA . ASN A 1 191 ? -4.484 13.557 5.708 1.00 84.06 191 ASN A CA 1
ATOM 1510 C C . ASN A 1 191 ? -3.147 12.798 5.555 1.00 84.06 191 ASN A C 1
ATOM 1512 O O . ASN A 1 191 ? -2.253 13.233 4.834 1.00 84.06 191 ASN A O 1
ATOM 1516 N N . GLU A 1 192 ? -2.988 11.664 6.228 1.00 88.75 192 GLU A N 1
ATOM 1517 C CA . GLU A 1 192 ? -1.852 10.757 6.008 1.00 88.75 192 GLU A CA 1
ATOM 1518 C C . GLU A 1 192 ? -1.961 10.056 4.647 1.00 88.75 192 GLU A C 1
ATOM 1520 O O . GLU A 1 192 ? -0.948 9.779 4.003 1.00 88.75 192 GLU A O 1
ATOM 1525 N N . LYS A 1 193 ? -3.199 9.822 4.193 1.00 91.69 193 LYS A N 1
ATOM 1526 C CA . LYS A 1 193 ? -3.555 9.243 2.897 1.00 91.69 193 LYS A CA 1
ATOM 1527 C C . LYS A 1 193 ? -3.273 10.223 1.761 1.00 91.69 193 LYS A C 1
ATOM 1529 O O . LYS A 1 193 ? -3.833 11.322 1.727 1.00 91.69 193 LYS A O 1
ATOM 1534 N N . VAL A 1 194 ? -2.435 9.811 0.814 1.00 91.38 194 VAL A N 1
ATOM 1535 C CA . VAL A 1 194 ? -2.177 10.564 -0.418 1.00 91.38 194 VAL A CA 1
ATOM 1536 C C . VAL A 1 194 ? -3.405 10.447 -1.321 1.00 91.38 194 VAL A C 1
ATOM 1538 O O . VAL A 1 194 ? -3.736 9.365 -1.795 1.00 91.38 194 VAL A O 1
ATOM 1541 N N . ARG A 1 195 ? -4.097 11.567 -1.555 1.00 88.94 195 ARG A N 1
ATOM 1542 C CA . ARG A 1 195 ? -5.304 11.644 -2.405 1.00 88.94 195 ARG A CA 1
ATOM 1543 C C . ARG A 1 195 ? -4.963 11.944 -3.868 1.00 88.94 195 ARG A C 1
ATOM 1545 O O . ARG A 1 195 ? -5.580 12.804 -4.486 1.00 88.94 195 ARG A O 1
ATOM 1552 N N . PHE A 1 196 ? -3.938 11.281 -4.386 1.00 91.94 196 PHE A N 1
ATOM 1553 C CA . PHE A 1 196 ? -3.499 11.390 -5.774 1.00 91.94 196 PHE A CA 1
ATOM 1554 C C . PHE A 1 196 ? -2.989 10.032 -6.254 1.00 91.94 196 PHE A C 1
ATOM 1556 O O . PHE A 1 196 ? -2.274 9.354 -5.512 1.00 91.94 196 PHE A O 1
ATOM 1563 N N . ASP A 1 197 ? -3.354 9.637 -7.474 1.00 92.12 197 ASP A N 1
ATOM 1564 C CA . ASP A 1 197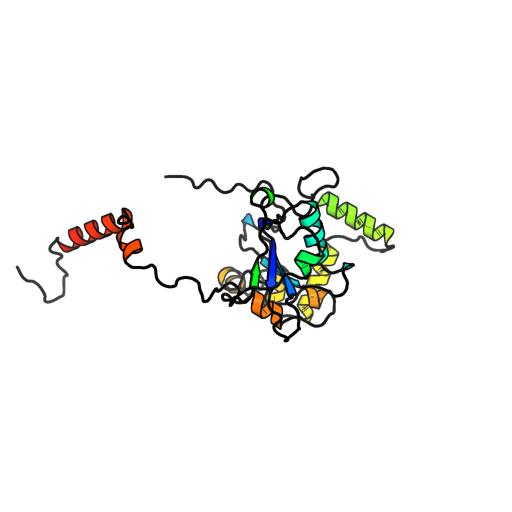 ? -2.963 8.353 -8.059 1.00 92.12 197 ASP A CA 1
ATOM 1565 C C . ASP A 1 197 ? -1.511 8.405 -8.563 1.00 92.12 197 ASP A C 1
ATOM 1567 O O . ASP A 1 197 ? -1.213 8.527 -9.754 1.00 92.12 197 ASP A O 1
ATOM 1571 N N . VAL A 1 198 ? -0.578 8.344 -7.608 1.00 92.88 198 VAL A N 1
ATOM 1572 C CA . VAL A 1 198 ? 0.868 8.360 -7.873 1.00 92.88 198 VAL A CA 1
ATOM 1573 C C . VAL A 1 198 ? 1.276 7.182 -8.760 1.00 92.88 198 VAL A C 1
ATOM 1575 O O . VAL A 1 198 ? 2.180 7.330 -9.584 1.00 92.88 198 VAL A O 1
ATOM 1578 N N . GLN A 1 199 ? 0.625 6.023 -8.601 1.00 93.38 199 GLN A N 1
ATOM 1579 C CA . GLN A 1 199 ? 0.919 4.821 -9.377 1.00 93.38 199 GLN A CA 1
ATOM 1580 C C . GLN A 1 199 ? 0.588 5.048 -10.852 1.00 93.38 199 GLN A C 1
ATOM 1582 O O . GLN A 1 199 ? 1.464 4.871 -11.699 1.00 93.38 199 GLN A O 1
ATOM 1587 N N . SER A 1 200 ? -0.639 5.474 -11.163 1.00 91.69 200 SER A N 1
ATOM 1588 C CA . SER A 1 200 ? -1.055 5.663 -12.552 1.00 91.69 200 SER A CA 1
ATOM 1589 C C . SER A 1 200 ? -0.295 6.795 -13.228 1.00 91.69 200 SER A C 1
ATOM 1591 O O . SER A 1 200 ? 0.173 6.626 -14.355 1.00 91.69 200 SER A O 1
ATOM 1593 N N . ALA A 1 201 ? -0.070 7.901 -12.512 1.00 92.25 201 ALA A N 1
ATOM 1594 C CA . ALA A 1 201 ? 0.753 8.994 -13.010 1.00 92.25 201 ALA A CA 1
ATOM 1595 C C . ALA A 1 201 ? 2.184 8.519 -13.324 1.00 92.25 201 ALA A C 1
ATOM 1597 O O . ALA A 1 201 ? 2.709 8.798 -14.400 1.00 92.25 201 ALA A O 1
ATOM 1598 N N . GLY A 1 202 ? 2.808 7.764 -12.410 1.00 89.94 202 GLY A N 1
ATOM 1599 C CA . GLY A 1 202 ? 4.168 7.244 -12.578 1.00 89.94 202 GLY A CA 1
ATOM 1600 C C . GLY A 1 202 ? 4.313 6.241 -13.724 1.00 89.94 202 GLY A C 1
ATOM 1601 O O . GLY A 1 202 ? 5.360 6.200 -14.366 1.00 89.94 202 GLY A O 1
ATOM 1602 N N . LEU A 1 203 ? 3.265 5.462 -13.999 1.00 90.44 203 LEU A N 1
ATOM 1603 C CA . LEU A 1 203 ? 3.210 4.505 -15.108 1.00 90.44 203 LEU A CA 1
ATOM 1604 C C . LEU A 1 203 ? 2.734 5.131 -16.430 1.00 90.44 203 LEU A C 1
ATOM 1606 O O . LEU A 1 203 ? 2.727 4.446 -17.449 1.00 90.44 203 LEU A O 1
ATOM 1610 N N . GLY A 1 204 ? 2.328 6.406 -16.435 1.00 89.31 204 GLY A N 1
ATOM 1611 C CA . GLY A 1 204 ? 1.798 7.077 -17.625 1.00 89.31 204 GLY A CA 1
ATOM 1612 C C . GLY A 1 204 ? 0.464 6.503 -18.117 1.00 89.31 204 GLY A C 1
ATOM 1613 O O . GLY A 1 204 ? 0.191 6.541 -19.316 1.00 89.31 204 GLY A O 1
ATOM 1614 N N . ARG A 1 205 ? -0.357 5.953 -17.214 1.00 89.75 205 ARG A N 1
ATOM 1615 C CA . ARG A 1 205 ? -1.674 5.375 -17.532 1.00 89.75 205 ARG A CA 1
ATOM 1616 C C . ARG A 1 205 ? -2.818 6.282 -17.043 1.00 89.75 205 ARG A C 1
ATOM 1618 O O . ARG A 1 205 ? -2.583 7.144 -16.193 1.00 89.75 205 ARG A O 1
ATOM 1625 N N . PRO A 1 206 ? -4.052 6.104 -17.552 1.00 88.12 206 PRO A N 1
ATOM 1626 C CA . PRO A 1 206 ? -5.221 6.807 -17.028 1.00 88.12 206 PRO A CA 1
ATOM 1627 C C . PRO A 1 206 ? -5.402 6.569 -15.524 1.00 88.12 206 PRO A C 1
ATOM 1629 O O . PRO A 1 206 ? -5.194 5.453 -15.051 1.00 88.12 206 PRO A O 1
ATOM 1632 N N . SER A 1 207 ? -5.789 7.616 -14.791 1.00 84.81 207 SER A N 1
ATOM 1633 C CA . SER A 1 207 ? -6.010 7.532 -13.343 1.00 84.81 207 SER A CA 1
ATOM 1634 C C . SER A 1 207 ? -7.218 6.663 -12.996 1.00 84.81 207 SER A C 1
ATOM 1636 O O . SER A 1 207 ? -8.239 6.719 -13.685 1.00 84.81 207 SER A O 1
ATOM 1638 N N . VAL A 1 208 ? -7.138 5.940 -11.877 1.00 83.25 208 VAL A N 1
ATOM 1639 C CA . VAL A 1 208 ? -8.250 5.168 -11.298 1.00 83.25 208 VAL A CA 1
ATOM 1640 C C . VAL A 1 208 ? -8.890 5.952 -10.140 1.00 83.25 208 VAL A C 1
ATOM 1642 O O . VAL A 1 208 ? -9.107 5.444 -9.035 1.00 83.25 208 VAL A O 1
ATOM 1645 N N . ASP A 1 209 ? -9.183 7.234 -10.386 1.00 81.50 209 ASP A N 1
ATOM 1646 C CA . ASP A 1 209 ? -9.628 8.202 -9.369 1.00 81.50 209 ASP A CA 1
ATOM 1647 C C . ASP A 1 209 ? -10.875 7.748 -8.602 1.00 81.50 209 ASP A C 1
ATOM 1649 O O . ASP A 1 209 ? -11.018 8.057 -7.417 1.00 81.50 209 ASP A O 1
ATOM 1653 N N . GLY A 1 210 ? -11.780 7.006 -9.250 1.00 82.12 210 GLY A N 1
ATOM 1654 C CA . GLY A 1 210 ? -12.968 6.456 -8.601 1.00 82.12 210 GLY A CA 1
ATOM 1655 C C . GLY A 1 210 ? -12.606 5.550 -7.424 1.00 82.12 210 GLY A C 1
ATOM 1656 O O . GLY A 1 210 ? -13.103 5.749 -6.310 1.00 82.12 210 GLY A O 1
ATOM 1657 N N . VAL A 1 211 ? -11.710 4.585 -7.658 1.00 83.56 211 VAL A N 1
ATOM 1658 C CA . VAL A 1 211 ? -11.261 3.619 -6.644 1.00 83.56 211 VAL A CA 1
ATOM 1659 C C . VAL A 1 211 ? -10.477 4.345 -5.556 1.00 83.56 211 VAL A C 1
ATOM 1661 O O . VAL A 1 211 ? -10.759 4.180 -4.369 1.00 83.56 211 VAL A O 1
ATOM 1664 N N . LEU A 1 212 ? -9.554 5.229 -5.938 1.00 85.25 212 LEU A N 1
ATOM 1665 C CA . LEU A 1 212 ? -8.760 6.004 -4.984 1.00 85.25 212 LEU A CA 1
ATOM 1666 C C . LEU A 1 212 ? -9.628 6.892 -4.075 1.00 85.25 212 LEU A C 1
ATOM 1668 O O . LEU A 1 212 ? -9.410 6.975 -2.861 1.00 85.25 212 LEU A O 1
ATOM 1672 N N . ARG A 1 213 ? -10.646 7.551 -4.634 1.00 85.12 213 ARG A N 1
ATOM 1673 C CA . ARG A 1 213 ? -11.590 8.368 -3.863 1.00 85.12 213 ARG A CA 1
ATOM 1674 C C . ARG A 1 213 ? -12.336 7.526 -2.831 1.00 85.12 213 ARG A C 1
ATOM 1676 O O . ARG A 1 213 ? -12.494 7.964 -1.695 1.00 85.12 213 ARG A O 1
ATOM 1683 N N . MET A 1 214 ? -12.749 6.316 -3.198 1.00 85.00 214 MET A N 1
ATOM 1684 C CA . MET A 1 214 ? -13.392 5.387 -2.270 1.00 85.00 214 MET A CA 1
ATOM 1685 C C . MET A 1 214 ? -12.434 4.948 -1.150 1.00 85.00 214 MET A C 1
ATOM 1687 O O . MET A 1 214 ? -12.791 5.034 0.023 1.00 85.00 214 MET A O 1
ATOM 1691 N N . LEU A 1 215 ? -11.190 4.584 -1.484 1.00 86.00 215 LEU A N 1
ATOM 1692 C CA . LEU A 1 215 ? -10.156 4.164 -0.521 1.00 86.00 215 LEU A CA 1
ATOM 1693 C C . LEU A 1 215 ? -9.794 5.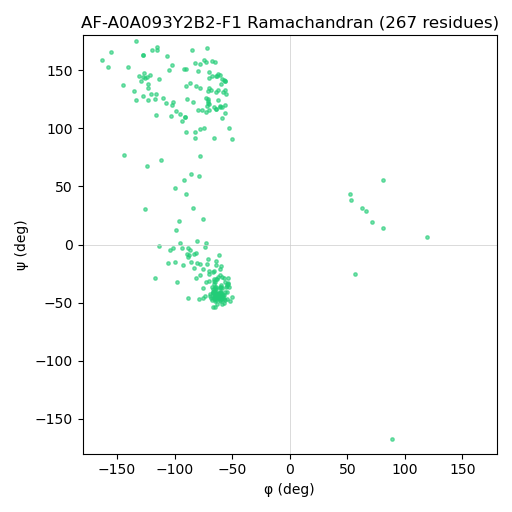248 0.512 1.00 86.00 215 LEU A C 1
ATOM 1695 O O . LEU A 1 215 ? -9.349 4.974 1.635 1.00 86.00 215 LEU A O 1
ATOM 1699 N N . THR A 1 216 ? -9.991 6.509 0.138 1.00 84.75 216 THR A N 1
ATOM 1700 C CA . THR A 1 216 ? -9.684 7.672 0.977 1.00 84.75 216 THR A CA 1
ATOM 1701 C C . THR A 1 216 ? -10.876 8.173 1.796 1.00 84.75 216 THR A C 1
ATOM 1703 O O . THR A 1 216 ? -10.707 9.092 2.608 1.00 84.75 216 THR A O 1
ATOM 1706 N N . HIS A 1 217 ? -12.057 7.568 1.631 1.00 86.56 217 HIS A N 1
ATOM 1707 C CA . HIS A 1 217 ? -13.265 7.924 2.366 1.00 86.56 217 HIS A CA 1
ATOM 1708 C C . HIS A 1 217 ? -13.352 7.184 3.710 1.00 86.56 217 HIS A C 1
ATOM 1710 O O . HIS A 1 217 ? -13.078 5.990 3.797 1.00 86.56 217 HIS A O 1
ATOM 1716 N N . MET A 1 218 ? -13.775 7.876 4.774 1.00 82.69 218 MET A N 1
ATOM 1717 C CA . MET A 1 218 ? -13.891 7.270 6.112 1.00 82.69 218 MET A CA 1
ATOM 1718 C C . MET A 1 218 ? -14.924 6.137 6.164 1.00 82.69 218 MET A C 1
ATOM 1720 O O . MET A 1 218 ? -14.765 5.200 6.937 1.00 82.69 218 MET A O 1
ATOM 1724 N N . SER A 1 219 ? -15.963 6.196 5.326 1.00 84.50 219 SER A N 1
ATOM 1725 C CA . SER A 1 219 ? -17.022 5.177 5.287 1.00 84.50 219 SER A CA 1
ATOM 1726 C C . SER A 1 219 ? -16.657 3.915 4.498 1.00 84.50 219 SER A C 1
ATOM 1728 O O . SER A 1 219 ? -17.516 3.050 4.345 1.00 84.50 219 SER A O 1
ATOM 1730 N N . LEU A 1 220 ? -15.431 3.803 3.972 1.00 86.06 220 LEU A N 1
ATOM 1731 C CA . LEU A 1 220 ? -14.980 2.642 3.193 1.00 86.06 220 LEU A CA 1
ATOM 1732 C C . LEU A 1 220 ? -15.279 1.317 3.916 1.00 86.06 220 LEU A C 1
ATOM 1734 O O . LEU A 1 220 ? -15.800 0.384 3.316 1.00 86.06 220 LEU A O 1
ATOM 1738 N N . MET A 1 221 ? -14.986 1.279 5.216 1.00 84.19 221 MET A N 1
ATOM 1739 C CA . MET A 1 221 ? -15.107 0.101 6.084 1.00 84.19 221 MET A CA 1
ATOM 1740 C C . MET A 1 221 ? -16.404 0.093 6.907 1.00 84.19 221 MET A C 1
ATOM 1742 O O . MET A 1 221 ? -16.523 -0.651 7.874 1.00 84.19 221 MET A O 1
ATOM 1746 N N . CYS A 1 222 ? -17.362 0.966 6.588 1.00 86.44 222 CYS A N 1
ATOM 1747 C CA . CYS A 1 222 ? -18.627 1.014 7.313 1.00 86.44 222 CYS A CA 1
ATOM 1748 C C . CYS A 1 222 ? -19.464 -0.226 6.969 1.00 86.44 222 CYS A C 1
ATOM 1750 O O . CYS A 1 222 ? -19.757 -0.456 5.796 1.00 86.44 222 CYS A O 1
ATOM 1752 N N . ASP A 1 223 ? -19.859 -1.000 7.986 1.00 87.56 223 ASP A N 1
ATOM 1753 C CA . ASP A 1 223 ? -20.879 -2.042 7.850 1.00 87.56 223 ASP A CA 1
ATOM 1754 C C . ASP A 1 223 ? -22.227 -1.496 8.347 1.00 87.56 223 ASP A C 1
ATOM 1756 O O . ASP A 1 223 ? -22.369 -1.234 9.544 1.00 87.56 223 ASP A O 1
ATOM 1760 N N . PRO A 1 224 ? -23.235 -1.345 7.469 1.00 87.44 224 PRO A N 1
ATOM 1761 C CA . PRO A 1 224 ? -24.577 -0.911 7.857 1.00 87.44 224 PRO A CA 1
ATOM 1762 C C . PRO A 1 224 ? -25.265 -1.835 8.869 1.00 87.44 224 PRO A C 1
ATOM 1764 O O . PRO A 1 224 ? -26.244 -1.437 9.493 1.00 87.44 224 PRO A O 1
ATOM 1767 N N . ARG A 1 225 ? -24.794 -3.079 9.009 1.00 86.44 225 ARG A N 1
ATOM 1768 C CA . ARG A 1 225 ? -25.312 -4.065 9.967 1.00 86.44 225 ARG A CA 1
ATOM 1769 C C . ARG A 1 225 ? -24.615 -3.988 11.321 1.00 86.44 225 ARG A C 1
ATOM 1771 O O . ARG A 1 225 ? -25.033 -4.697 12.235 1.00 86.44 225 ARG A O 1
ATOM 1778 N N . ALA A 1 226 ? -23.549 -3.194 11.452 1.00 86.44 226 ALA A N 1
ATOM 1779 C CA . ALA A 1 226 ? -22.870 -3.024 12.727 1.00 86.44 226 ALA A CA 1
ATOM 1780 C C . ALA A 1 226 ? -23.876 -2.501 13.772 1.00 86.44 226 ALA A C 1
ATOM 1782 O O . ALA A 1 226 ? -24.599 -1.541 13.484 1.00 86.44 226 ALA A O 1
ATOM 1783 N N . PRO A 1 227 ? -23.956 -3.108 14.971 1.00 84.25 227 PRO A N 1
ATOM 1784 C CA . PRO A 1 227 ? -24.868 -2.644 16.006 1.00 84.25 227 PRO A CA 1
ATOM 1785 C C . PRO A 1 227 ? -24.568 -1.186 16.366 1.00 84.25 227 PRO A C 1
ATOM 1787 O O . PRO A 1 227 ? -23.480 -0.862 16.833 1.00 84.25 227 PRO A O 1
ATOM 1790 N N . VAL A 1 228 ? -25.542 -0.302 16.155 1.00 87.00 228 VAL A N 1
ATOM 1791 C CA . VAL A 1 228 ? -25.452 1.119 16.547 1.00 87.00 228 VAL A CA 1
ATOM 1792 C C . VAL A 1 228 ? -25.930 1.363 17.978 1.00 87.00 228 VAL A C 1
ATOM 1794 O O . VAL A 1 228 ? -25.743 2.447 18.524 1.00 87.00 228 VAL A O 1
ATOM 1797 N N . HIS A 1 229 ? -26.556 0.357 18.583 1.00 85.56 229 HIS A N 1
ATOM 1798 C CA . HIS A 1 229 ? -27.091 0.397 19.933 1.00 85.56 229 HIS A CA 1
ATOM 1799 C C . HIS A 1 229 ? -26.709 -0.892 20.663 1.00 85.56 229 HIS A C 1
ATOM 1801 O O . HIS A 1 229 ? -26.868 -1.988 20.123 1.00 85.56 229 HIS A O 1
ATOM 1807 N N . VAL A 1 230 ? -26.195 -0.743 21.882 1.00 83.19 230 VAL A N 1
ATOM 1808 C CA . VAL A 1 230 ? -25.980 -1.857 22.808 1.00 83.19 230 VAL A CA 1
ATOM 1809 C C . VAL A 1 230 ? -27.310 -2.104 23.517 1.00 83.19 230 VAL A C 1
ATOM 1811 O O . VAL A 1 230 ? -27.805 -1.160 24.129 1.00 83.19 230 VAL A O 1
ATOM 1814 N N . PRO A 1 231 ? -27.898 -3.312 23.451 1.00 89.50 231 PRO A N 1
ATOM 1815 C CA . PRO A 1 231 ? -29.170 -3.575 24.113 1.00 89.50 231 PRO A CA 1
ATOM 1816 C C . PRO A 1 231 ? -29.088 -3.324 25.624 1.00 89.50 231 PRO A C 1
ATOM 1818 O O . PRO A 1 231 ? -28.083 -3.663 26.257 1.00 89.50 231 PRO A O 1
ATOM 1821 N N . ASP A 1 232 ? -30.163 -2.781 26.200 1.00 88.62 232 ASP A N 1
ATOM 1822 C CA . ASP A 1 232 ? -30.220 -2.352 27.606 1.00 88.62 232 ASP A CA 1
ATOM 1823 C C . ASP A 1 232 ? -29.821 -3.456 28.599 1.00 88.62 232 ASP A C 1
ATOM 1825 O O . ASP A 1 232 ? -29.195 -3.178 29.619 1.00 88.62 232 ASP A O 1
ATOM 1829 N N . GLU A 1 233 ? -30.127 -4.719 28.288 1.00 90.38 233 GLU A N 1
ATOM 1830 C CA . GLU A 1 233 ? -29.761 -5.878 29.112 1.00 90.38 233 GLU A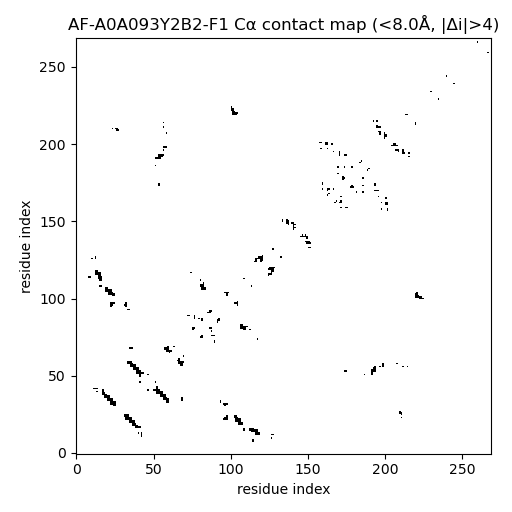 CA 1
ATOM 1831 C C . GLU A 1 233 ? -28.241 -6.045 29.273 1.00 90.38 233 GLU A C 1
ATOM 1833 O O . GLU A 1 233 ? -27.757 -6.307 30.375 1.00 90.38 233 GLU A O 1
ATOM 1838 N N . TYR A 1 234 ? -27.474 -5.840 28.198 1.00 85.81 234 TYR A N 1
ATOM 1839 C CA . TYR A 1 234 ? -26.016 -5.928 28.225 1.00 85.81 234 TYR A CA 1
ATOM 1840 C C . TYR A 1 234 ? -25.419 -4.694 28.888 1.00 85.81 234 TYR A C 1
ATOM 1842 O O . TYR A 1 234 ? -24.453 -4.815 29.636 1.00 85.81 234 TYR A O 1
ATOM 1850 N N . LEU A 1 235 ? -26.014 -3.520 28.653 1.00 84.19 235 LEU A N 1
ATOM 1851 C CA . LEU A 1 235 ? -25.581 -2.273 29.274 1.00 84.19 235 LEU A CA 1
ATOM 1852 C C . LEU A 1 235 ? -25.746 -2.323 30.803 1.00 84.19 235 LEU A C 1
ATOM 1854 O O . LEU A 1 235 ? -24.844 -1.918 31.528 1.00 84.19 235 LEU A O 1
ATOM 1858 N N . ALA A 1 236 ? -26.864 -2.873 31.289 1.00 85.38 236 ALA A N 1
ATOM 1859 C CA . ALA A 1 236 ? -27.153 -3.028 32.715 1.00 85.38 236 ALA A CA 1
ATOM 1860 C C . ALA A 1 236 ? -26.278 -4.086 33.411 1.00 85.38 236 ALA A C 1
ATOM 1862 O O . ALA A 1 236 ? -26.078 -4.017 34.622 1.00 85.38 236 ALA A O 1
ATOM 1863 N N . ALA A 1 237 ? -25.763 -5.067 32.663 1.00 89.38 237 ALA A N 1
ATOM 1864 C CA . ALA A 1 237 ? -24.868 -6.097 33.184 1.00 89.38 237 ALA A CA 1
ATOM 1865 C C . ALA A 1 237 ? -23.407 -5.625 33.322 1.00 89.38 237 ALA A C 1
ATOM 1867 O O . ALA A 1 237 ? -22.615 -6.290 33.996 1.00 89.38 237 ALA A O 1
ATOM 1868 N N . LEU A 1 238 ? -23.032 -4.506 32.691 1.00 85.31 238 LEU A N 1
ATOM 1869 C CA . LEU A 1 238 ? -21.691 -3.945 32.823 1.00 85.31 238 LEU A CA 1
ATOM 1870 C C . LEU A 1 238 ? -21.509 -3.345 34.226 1.00 85.31 238 LEU A C 1
ATOM 1872 O O . LEU A 1 238 ? -22.368 -2.593 34.692 1.00 85.31 238 LEU A O 1
ATOM 1876 N N . PRO A 1 239 ? -20.395 -3.646 34.919 1.00 86.62 239 PRO A N 1
ATOM 1877 C CA . PRO A 1 239 ? -20.110 -3.013 36.195 1.00 86.62 239 PRO A CA 1
ATOM 1878 C C . PRO A 1 239 ? -19.946 -1.495 35.998 1.00 86.62 239 PRO A C 1
ATOM 1880 O O . PRO A 1 239 ? -19.425 -1.072 34.961 1.00 86.62 239 PRO A O 1
ATOM 1883 N N . PRO A 1 240 ? -20.343 -0.669 36.983 1.00 84.44 240 PRO A N 1
ATOM 1884 C CA . PRO A 1 240 ? -20.083 0.761 36.933 1.00 84.44 240 PRO A CA 1
ATOM 1885 C C . PRO A 1 240 ? -18.582 1.004 36.777 1.00 84.44 240 PRO A C 1
ATOM 1887 O O . PRO A 1 240 ? -17.773 0.403 37.491 1.00 84.44 240 PRO A O 1
ATOM 1890 N N . ASP A 1 241 ? -18.205 1.889 35.856 1.00 89.12 241 ASP A N 1
ATOM 1891 C CA . ASP A 1 241 ? -16.806 2.261 35.695 1.00 89.12 241 ASP A CA 1
ATOM 1892 C C . ASP A 1 241 ? -16.319 2.922 37.002 1.00 89.12 241 ASP A C 1
ATOM 1894 O O . ASP A 1 241 ? -16.937 3.886 37.478 1.00 89.12 241 ASP A O 1
ATOM 1898 N N . PRO A 1 242 ? -15.242 2.414 37.624 1.00 91.12 242 PRO A N 1
ATOM 1899 C CA . PRO A 1 242 ? -14.788 2.903 38.919 1.00 91.12 242 PRO A CA 1
ATOM 1900 C C . PRO A 1 242 ? -14.321 4.364 38.868 1.00 91.12 242 PRO A C 1
ATOM 1902 O O . PRO A 1 242 ? -14.466 5.079 39.859 1.00 91.12 242 PRO A O 1
ATOM 1905 N N . MET A 1 243 ? -13.804 4.833 37.728 1.00 93.06 243 MET A N 1
ATOM 1906 C CA . MET A 1 243 ? -13.397 6.223 37.530 1.00 93.06 243 MET A CA 1
ATOM 1907 C C . MET A 1 243 ? -14.616 7.134 37.383 1.00 93.06 243 MET A C 1
ATOM 1909 O O . MET A 1 243 ? -14.667 8.182 38.024 1.00 93.06 243 MET A O 1
ATOM 1913 N N . ILE A 1 244 ? -15.622 6.723 36.603 1.00 89.69 244 ILE A N 1
ATOM 1914 C CA . ILE A 1 244 ? -16.884 7.474 36.483 1.00 89.69 244 ILE A CA 1
ATOM 1915 C C . ILE A 1 244 ? -17.576 7.559 37.847 1.00 89.69 244 ILE A C 1
ATOM 1917 O O . ILE A 1 244 ? -17.955 8.645 38.275 1.00 89.69 244 ILE A O 1
ATOM 1921 N N . THR A 1 245 ? -17.657 6.440 38.569 1.00 91.94 245 THR A N 1
ATOM 1922 C CA . THR A 1 245 ? -18.282 6.374 39.899 1.00 91.94 245 THR A CA 1
ATOM 1923 C C . THR A 1 245 ? -17.584 7.299 40.900 1.00 91.94 245 THR A C 1
ATOM 1925 O O . THR A 1 245 ? -18.246 8.002 41.663 1.00 91.94 245 THR A O 1
ATOM 1928 N N . ALA A 1 246 ? -16.246 7.342 40.894 1.00 92.88 246 ALA A N 1
ATOM 1929 C CA . ALA A 1 246 ? -15.478 8.246 41.749 1.00 92.88 246 ALA A CA 1
ATOM 1930 C C . ALA A 1 246 ? -15.739 9.725 41.412 1.00 92.88 246 ALA A C 1
ATOM 1932 O O . ALA A 1 246 ? -15.952 10.528 42.319 1.00 92.88 246 ALA A O 1
ATOM 1933 N N . LEU A 1 247 ? -15.789 10.073 40.121 1.00 93.44 247 LEU A N 1
ATOM 1934 C CA . LEU A 1 247 ? -16.099 11.431 39.661 1.00 93.44 247 LEU A CA 1
ATOM 1935 C C . LEU A 1 247 ? -17.534 11.850 40.012 1.00 93.44 247 LEU A C 1
ATOM 1937 O O . LEU A 1 247 ? -17.779 13.005 40.356 1.00 93.44 247 LEU A O 1
ATOM 1941 N N . GLU A 1 248 ? -18.495 10.929 39.954 1.00 92.44 248 GLU A N 1
ATOM 1942 C CA . GLU A 1 248 ? -19.871 11.189 40.383 1.00 92.44 248 GLU A CA 1
ATOM 1943 C C . GLU A 1 248 ? -19.964 11.430 41.892 1.00 92.44 248 GLU A C 1
ATOM 1945 O O . GLU A 1 248 ? -20.647 12.363 42.318 1.00 92.44 248 GLU A O 1
ATOM 1950 N N . GLN A 1 249 ? -19.241 10.650 42.701 1.00 90.75 249 GLN A N 1
ATOM 1951 C CA . GLN A 1 249 ? -19.153 10.870 44.147 1.00 90.75 249 GLN A CA 1
ATOM 1952 C C . GLN A 1 249 ? -18.490 12.209 44.482 1.00 90.75 249 GLN A C 1
ATOM 1954 O O . GLN A 1 249 ? -18.997 12.941 45.330 1.00 90.75 249 GLN A O 1
ATOM 1959 N N . GLU A 1 250 ? -17.397 12.559 43.801 1.00 90.88 250 GLU A N 1
ATOM 1960 C CA . GLU A 1 250 ? -16.738 13.861 43.943 1.00 90.88 250 GLU A CA 1
ATOM 1961 C C . GLU A 1 250 ? -17.695 15.001 43.571 1.00 90.88 250 GLU A C 1
ATOM 1963 O O . GLU A 1 250 ? -17.834 15.971 44.318 1.00 90.88 250 GLU A O 1
ATOM 1968 N N . ARG A 1 251 ? -18.437 14.858 42.466 1.00 89.94 251 ARG A N 1
ATOM 1969 C CA . ARG A 1 251 ? -19.463 15.823 42.054 1.00 89.94 251 ARG A CA 1
ATOM 1970 C C . ARG A 1 251 ? -20.531 16.005 43.128 1.00 89.94 251 ARG A C 1
ATOM 1972 O O . ARG A 1 251 ? -20.910 17.142 43.393 1.00 89.94 251 ARG A O 1
ATOM 1979 N N . GLU A 1 252 ? -21.038 14.926 43.723 1.00 88.25 252 GLU A N 1
ATOM 1980 C CA . GLU A 1 252 ? -22.040 15.021 44.792 1.00 88.25 252 GLU A CA 1
ATOM 1981 C C . GLU A 1 252 ? -21.473 15.652 46.068 1.00 88.25 252 GLU A C 1
ATOM 1983 O O . GLU A 1 252 ? -22.143 16.478 46.679 1.00 88.25 252 GLU A O 1
ATOM 1988 N N . GLN A 1 253 ? -20.224 15.362 46.440 1.00 85.50 253 GLN A N 1
ATOM 1989 C CA . GLN A 1 253 ? -19.567 16.022 47.576 1.00 85.50 253 GLN A CA 1
ATOM 1990 C C . GLN A 1 253 ? -19.400 17.528 47.348 1.00 85.50 253 GLN A C 1
ATOM 1992 O O . GLN A 1 253 ? -19.696 18.330 48.234 1.00 85.50 253 GLN A O 1
ATOM 1997 N N . LEU A 1 254 ? -18.977 17.921 46.145 1.00 83.62 254 LEU A N 1
ATOM 1998 C CA . LEU A 1 254 ? -18.857 19.325 45.758 1.00 83.62 254 LEU A CA 1
ATOM 1999 C C . LEU A 1 254 ? -20.228 20.015 45.690 1.00 83.62 254 LEU A C 1
ATOM 2001 O O . LEU A 1 254 ? -20.327 21.185 46.051 1.00 83.62 254 LEU A O 1
ATOM 2005 N N . LYS A 1 255 ? -21.285 19.294 45.282 1.00 80.50 255 LYS A N 1
ATOM 2006 C CA . LYS A 1 255 ? -22.675 19.780 45.275 1.00 80.50 255 LYS A CA 1
ATOM 2007 C C . LYS A 1 255 ? -23.301 19.897 46.671 1.00 80.50 255 LYS A C 1
ATOM 2009 O O . LYS A 1 255 ? -24.152 20.751 46.887 1.00 80.50 255 LYS A O 1
ATOM 2014 N N . ALA A 1 256 ? -22.909 19.028 47.598 1.00 71.31 256 ALA A N 1
ATOM 2015 C CA . ALA A 1 256 ? -23.421 19.002 48.967 1.00 71.31 256 ALA A CA 1
ATOM 2016 C C . ALA A 1 256 ? -22.798 20.087 49.862 1.00 71.31 256 ALA A C 1
ATOM 2018 O O . ALA A 1 256 ? -23.341 20.403 50.920 1.00 71.31 256 ALA A O 1
ATOM 2019 N N . GLY A 1 257 ? -21.671 20.677 49.455 1.00 62.12 257 GLY A N 1
ATOM 2020 C CA . GLY A 1 257 ? -21.175 21.902 50.072 1.00 62.12 257 GLY A CA 1
ATOM 2021 C C . GLY A 1 257 ? -22.074 23.083 49.705 1.00 62.12 257 GLY A C 1
ATOM 2022 O O . GLY A 1 257 ? -22.406 23.265 48.541 1.00 62.12 257 GLY A O 1
ATOM 2023 N N . ALA A 1 258 ? -22.446 23.925 50.670 1.00 58.66 258 ALA A N 1
ATOM 2024 C CA . ALA A 1 258 ? -23.065 25.215 50.372 1.00 58.66 258 ALA A CA 1
ATOM 2025 C C . ALA A 1 258 ? -22.039 26.112 49.654 1.00 58.66 258 ALA A C 1
ATOM 2027 O O . ALA A 1 258 ? -21.238 26.798 50.292 1.00 58.66 258 ALA A O 1
ATOM 2028 N N . TYR A 1 259 ? -22.000 26.088 48.321 1.00 58.28 259 TYR A N 1
ATOM 2029 C CA . TYR A 1 259 ? -21.171 27.022 47.560 1.00 58.28 259 TYR A CA 1
ATOM 2030 C C . TYR A 1 259 ? -21.880 28.367 47.460 1.00 58.28 259 TYR A C 1
ATOM 2032 O O . TYR A 1 259 ? -22.926 28.521 46.830 1.00 58.28 259 TYR A O 1
ATOM 2040 N N . ARG A 1 260 ? -21.252 29.377 48.060 1.00 53.19 260 ARG A N 1
ATOM 2041 C CA . ARG A 1 260 ? -21.619 30.778 47.887 1.00 53.19 260 ARG A CA 1
ATOM 2042 C C . ARG A 1 260 ? -21.142 31.234 46.511 1.00 53.19 260 ARG A C 1
ATOM 2044 O O . ARG A 1 260 ? -19.964 31.536 46.324 1.00 53.19 260 ARG A O 1
ATOM 2051 N N . ILE A 1 261 ? -22.046 31.286 45.540 1.00 56.50 261 ILE A N 1
ATOM 2052 C CA . ILE A 1 261 ? -21.786 31.986 44.281 1.00 56.50 261 ILE A CA 1
ATOM 2053 C C . ILE A 1 261 ? -21.956 33.479 44.580 1.00 56.50 261 ILE A C 1
ATOM 2055 O O . ILE A 1 261 ? -23.079 33.973 44.663 1.00 56.50 261 ILE A O 1
ATOM 2059 N N . GLN A 1 262 ? -20.854 34.206 44.802 1.00 51.50 262 GLN A N 1
ATOM 2060 C CA . GLN A 1 262 ? -20.919 35.664 44.946 1.00 51.50 262 GLN A CA 1
ATOM 2061 C C . GLN A 1 262 ? -21.517 36.268 43.666 1.00 51.50 262 GLN A C 1
ATOM 2063 O O . GLN A 1 262 ? -20.869 36.275 42.622 1.00 51.50 262 GLN A O 1
ATOM 2068 N N . GLY A 1 263 ? -22.753 36.775 43.758 1.00 57.72 263 GLY A N 1
ATOM 2069 C CA . GLY A 1 263 ? -23.407 37.535 42.688 1.00 57.72 263 GLY A CA 1
ATOM 2070 C C . GLY A 1 263 ? -24.706 36.963 42.108 1.00 57.72 263 GLY A C 1
ATOM 2071 O O . GLY A 1 263 ? -25.205 37.544 41.148 1.00 57.72 263 GLY A O 1
ATOM 2072 N N . THR A 1 264 ? -25.293 35.889 42.651 1.00 56.69 264 THR A N 1
ATOM 2073 C CA . THR A 1 264 ? -26.607 35.387 42.182 1.00 56.69 264 THR A CA 1
ATOM 2074 C C . THR A 1 264 ? -27.612 35.170 43.309 1.00 56.69 264 THR A C 1
ATOM 2076 O O . THR A 1 264 ? -27.271 34.682 44.378 1.00 56.69 264 THR A O 1
ATOM 2079 N N . SER A 1 265 ? -28.872 35.523 43.037 1.00 49.56 265 SER A N 1
ATOM 2080 C CA . SER A 1 265 ? -29.985 35.706 43.983 1.00 49.56 265 SER A CA 1
ATOM 2081 C C . SER A 1 265 ? -30.622 34.427 44.548 1.00 49.56 265 SER A C 1
ATOM 2083 O O . SER A 1 265 ? -31.784 34.463 44.944 1.00 49.56 265 SER A O 1
ATOM 2085 N N . ILE A 1 266 ? -29.923 33.292 44.545 1.00 50.94 266 ILE A N 1
ATOM 2086 C CA . ILE A 1 266 ? -30.426 32.047 45.142 1.00 50.94 266 ILE A CA 1
ATOM 2087 C C . ILE A 1 266 ? -29.567 31.760 46.373 1.00 50.94 266 ILE A C 1
ATOM 2089 O O . ILE A 1 266 ? -28.692 30.901 46.360 1.00 50.94 266 ILE A O 1
ATOM 2093 N N . GLU A 1 267 ? -29.793 32.554 47.418 1.00 41.44 267 GLU A N 1
ATOM 2094 C CA . GLU A 1 267 ? -29.370 32.251 48.784 1.00 41.44 267 GLU A CA 1
ATOM 2095 C C . GLU A 1 267 ? -30.628 31.783 49.531 1.00 41.44 267 GLU A C 1
ATOM 2097 O O . GLU A 1 267 ? -31.551 32.568 49.739 1.00 41.44 267 GLU A O 1
ATOM 2102 N N . ALA A 1 268 ? -30.701 30.499 49.877 1.00 38.66 268 ALA A N 1
ATOM 2103 C CA . ALA A 1 268 ? -31.645 29.996 50.870 1.00 38.66 268 ALA A CA 1
ATOM 2104 C C . ALA A 1 268 ? -30.823 29.356 51.994 1.00 38.66 268 ALA A C 1
ATOM 2106 O O . ALA A 1 268 ? -29.896 28.597 51.701 1.00 38.66 268 ALA A O 1
ATOM 2107 N N . GLU A 1 269 ? -31.130 29.764 53.229 1.00 37.78 269 GLU A N 1
ATOM 2108 C CA . GLU A 1 269 ? -30.501 29.335 54.491 1.00 37.78 269 GLU A CA 1
ATOM 2109 C C . GLU A 1 269 ? -30.552 27.820 54.722 1.00 37.78 269 GLU A C 1
ATOM 2111 O O . GLU A 1 269 ? -31.582 27.192 54.377 1.00 37.78 269 GLU A O 1
#

pLDDT: mean 85.44, std 14.14, range [30.19, 98.38]

Nearest PDB structures (foldseek):
  5uvg-assembly1_A  TM=3.500E-01  e=1.954E+00  Homo sapiens
  5dv4-assembly1_A  TM=3.548E-01  e=1.738E+00  Homo sapiens
  6hiv-assembly1_CQ  TM=3.324E-01  e=7.528E+00  Trypanosoma brucei brucei